Protein AF-0000000071358718 (afdb_homodimer)

Nearest PDB structures (foldseek):
  5v26-assembly1_A  TM=9.409E-01  e=5.806E-20  Cupriavidus metallidurans CH34
  6bvr-assembly1_A  TM=9.252E-01  e=2.971E-19  Cupriavidus metallidurans
  6bvp-assembly1_A  TM=9.322E-01  e=3.693E-19  Cupriavidus metallidurans
  5tkq-assembly1_A  TM=9.301E-01  e=2.438E-17  Homo sapiens
  3fe5-assembly1_A  TM=8.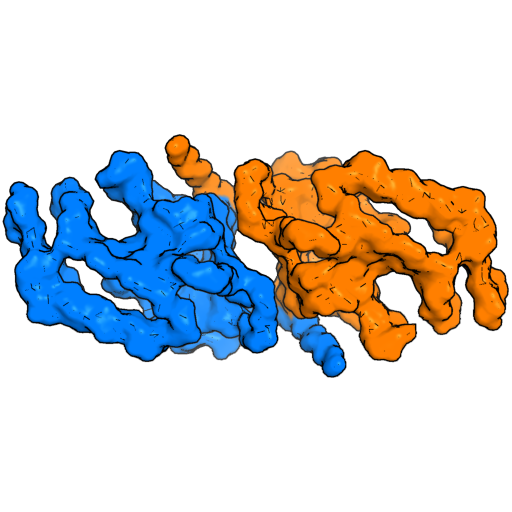595E-01  e=8.522E-17  Bos taurus

pLDDT: mean 95.65, std 4.72, range [61.06, 98.88]

Secondary structure (DSSP, 8-state):
-PPPPPEEHHHHHHHTGGGSSTTT-EEESS-S-SSEEEEEEES-----PEEE-SS-EEEEEEES-EEEEEEETTEEEEEEE-TTEEEEEPTT--EEEE--TT-EEEEEEEPPPTT--EEEEEE-TTT--EEEEEEE--S-HHHHHHHHHHHHHT-HHHHB-TTT-PBPP-/-PPPPPEEHHHHHHHTGGGSSTTT-EEESS-S-SSEEEEEEES-----PEEE-SS-EEEEEEES-EEEEEEETTEEEEEEE-TTEEEEEPTT--EEEE--TT-EEEEEEEPPPTT--EEEEEE-TTT--EEEEEEE--S-HHHHHHHHHHHHHH-HHHHB-TTT-PBPP-

Solvent-accessible surface area (backbone atoms only — not comparable to full-atom values): 18594 Å² total; per-residue (Å²): 129,84,77,83,76,54,42,52,43,67,59,51,48,62,75,43,47,83,49,18,25,72,89,73,15,43,45,70,74,64,77,93,64,82,52,56,43,42,28,40,38,26,16,40,62,81,77,75,47,23,42,26,39,74,55,40,39,38,40,37,24,68,33,44,57,35,36,38,33,30,47,57,93,81,33,77,41,80,42,67,39,44,53,47,17,34,38,75,44,64,50,61,44,36,30,30,74,43,30,46,69,74,19,34,28,41,38,39,33,60,61,82,56,92,88,51,48,37,32,44,32,35,52,35,90,83,81,49,50,76,41,44,72,49,73,43,72,75,90,49,58,84,72,53,44,56,59,56,52,44,59,42,74,73,31,65,77,39,35,38,28,88,88,80,62,55,62,69,76,134,129,85,79,82,75,53,43,51,43,67,58,51,48,61,77,43,46,84,51,19,26,72,91,75,14,43,46,69,74,62,78,92,64,83,53,56,42,40,29,40,36,26,16,41,62,83,78,75,50,22,43,26,37,73,53,40,39,37,40,38,25,68,32,45,56,34,35,38,33,31,49,57,96,81,34,77,42,79,41,68,39,43,52,47,16,34,38,76,44,64,52,61,46,35,32,30,74,44,30,48,68,74,20,34,28,42,38,40,33,58,60,82,56,92,87,51,48,37,31,45,32,34,53,35,92,82,81,46,48,77,42,42,73,50,73,44,72,75,88,48,58,84,72,54,44,58,60,56,53,45,59,43,75,73,31,65,78,39,34,37,27,88,86,79,61,55,64,69,75,135

Radius of gyration: 22.96 Å; Cα contacts (8 Å, |Δi|>4): 753; chains: 2; bounding box: 40×72×45 Å

Organism: NCBI:txid346377

InterPro domains:
  IPR010329 3-hydroxyanthranilic acid dioxygenase [MF_00825] (3-170)
  IPR010329 3-hydroxyanthranilic acid dioxygenase [PF06052] (4-152)
  IPR010329 3-hydroxyanthranilic acid dioxygenase [PTHR15497] (3-169)
  IPR010329 3-hydroxyanthranilic acid dioxygenase [TIGR03037] (7-166)
  IPR010329 3-hydroxyanthranilic acid dioxygenase [cd06123] (11-164)
  IPR011051 RmlC-like cupin domain superfamily [SSF51182] (1-168)
  IPR014710 RmlC-like jelly roll fold [G3DSA:2.60.120.10] (4-170)

Structure (mmCIF, N/CA/C/O backbone):
data_AF-0000000071358718-model_v1
#
loop_
_entity.id
_entity.type
_entity.pdbx_description
1 polymer '3-hydroxyanthranilate 3,4-dioxygenase'
#
loop_
_atom_site.group_PDB
_atom_site.id
_atom_site.type_symbol
_atom_site.label_atom_id
_atom_site.label_alt_id
_atom_site.label_comp_id
_atom_site.label_asym_id
_atom_site.label_entity_id
_atom_site.label_seq_id
_atom_site.pdbx_PDB_ins_code
_atom_site.Cartn_x
_atom_site.Cartn_y
_atom_site.Cartn_z
_atom_site.occupancy
_atom_site.B_iso_or_equiv
_atom_site.auth_seq_id
_atom_site.auth_comp_id
_atom_site.auth_asym_id
_atom_site.auth_atom_id
_atom_site.pdbx_PDB_model_num
ATOM 1 N N . MET A 1 1 ? -19.688 11.062 5.562 1 61.06 1 MET A N 1
ATOM 2 C CA . MET A 1 1 ? -19.781 9.844 6.355 1 61.06 1 MET A CA 1
ATOM 3 C C . MET A 1 1 ? -18.625 9.75 7.344 1 61.06 1 MET A C 1
ATOM 5 O O . MET A 1 1 ? -17.531 10.258 7.082 1 61.06 1 MET A O 1
ATOM 9 N N . ALA A 1 2 ? -18.938 9.117 8.445 1 73.81 2 ALA A N 1
ATOM 10 C CA . ALA A 1 2 ? -17.938 9.07 9.508 1 73.81 2 ALA A CA 1
ATOM 11 C C . ALA A 1 2 ? -16.734 8.219 9.094 1 73.81 2 ALA A C 1
ATOM 13 O O . ALA A 1 2 ? -16.891 7.168 8.469 1 73.81 2 ALA A O 1
ATOM 14 N N . LEU A 1 3 ? -15.594 8.703 9.406 1 87.75 3 LEU A N 1
ATOM 15 C CA . LEU A 1 3 ? -14.359 7.988 9.109 1 87.75 3 LEU A CA 1
ATOM 16 C C . LEU A 1 3 ? -14.234 6.73 9.961 1 87.75 3 LEU A C 1
ATOM 18 O O . LEU A 1 3 ? -14.664 6.719 11.117 1 87.75 3 LEU A O 1
ATOM 22 N N . SER A 1 4 ? -13.758 5.648 9.352 1 89.44 4 SER A N 1
ATOM 23 C CA . SER A 1 4 ? -13.469 4.441 10.117 1 89.44 4 SER A CA 1
ATOM 24 C C . SER A 1 4 ? -12.383 4.699 11.164 1 89.44 4 SER A C 1
ATOM 26 O O . SER A 1 4 ? -11.727 5.738 11.141 1 89.44 4 SER A O 1
ATOM 28 N N . SER A 1 5 ? -12.242 3.777 12.117 1 95.38 5 SER A N 1
ATOM 29 C CA . SER A 1 5 ? -11.211 3.891 13.141 1 95.38 5 SER A CA 1
ATOM 30 C C . SER A 1 5 ? -10.031 2.971 12.844 1 95.38 5 SER A C 1
ATOM 32 O O . SER A 1 5 ? -10.211 1.884 12.289 1 95.38 5 SER A O 1
ATOM 34 N N . PRO A 1 6 ? -8.836 3.463 13.219 1 98.25 6 PRO A N 1
ATOM 35 C CA . PRO A 1 6 ? -7.711 2.523 13.164 1 98.25 6 PRO A CA 1
ATOM 36 C C . PRO A 1 6 ? -7.938 1.285 14.031 1 98.25 6 PRO A C 1
ATOM 38 O O . PRO A 1 6 ? -8.734 1.322 14.977 1 98.25 6 PRO A O 1
ATOM 41 N N . PHE A 1 7 ? -7.301 0.234 13.688 1 98.5 7 PHE A N 1
ATOM 42 C CA . PHE A 1 7 ? -7.422 -0.974 14.5 1 98.5 7 PHE A CA 1
ATOM 43 C C . PHE A 1 7 ? -6.125 -1.776 14.461 1 98.5 7 PHE A C 1
ATOM 45 O O . PHE A 1 7 ? -5.293 -1.584 13.578 1 98.5 7 PHE A O 1
ATOM 52 N N . ASN A 1 8 ? -5.965 -2.623 15.445 1 98.75 8 ASN A N 1
ATOM 53 C CA . ASN A 1 8 ? -4.762 -3.434 15.602 1 98.75 8 ASN A CA 1
ATOM 54 C C . ASN A 1 8 ? -4.633 -4.469 14.492 1 98.75 8 ASN A C 1
ATOM 56 O O . ASN A 1 8 ? -5.492 -5.34 14.344 1 98.75 8 ASN A O 1
ATOM 60 N N . PHE A 1 9 ? -3.539 -4.41 13.781 1 98.56 9 PHE A N 1
ATOM 61 C CA . PHE A 1 9 ? -3.379 -5.234 12.594 1 98.56 9 PHE A CA 1
ATOM 62 C C . PHE A 1 9 ? -3.188 -6.699 12.969 1 98.56 9 PHE A C 1
ATOM 64 O O . PHE A 1 9 ? -3.801 -7.586 12.367 1 98.56 9 PHE A O 1
ATOM 71 N N . ARG A 1 10 ? -2.381 -6.957 13.945 1 97.75 10 ARG A N 1
ATOM 72 C CA . ARG A 1 10 ? -2.135 -8.328 14.383 1 97.75 10 ARG A CA 1
ATOM 73 C C . ARG A 1 10 ? -3.416 -8.984 14.891 1 97.75 10 ARG A C 1
ATOM 75 O O . ARG A 1 10 ? -3.686 -10.148 14.594 1 97.75 10 ARG A O 1
ATOM 82 N N . GLN A 1 11 ? -4.156 -8.234 15.648 1 98.25 11 GLN A N 1
ATOM 83 C CA . GLN A 1 11 ? -5.422 -8.766 16.141 1 98.25 11 GLN A CA 1
ATOM 84 C C . GLN A 1 11 ? -6.391 -9.039 15 1 98.25 11 GLN A C 1
ATOM 86 O O . GLN A 1 11 ? -7.117 -10.039 15.016 1 98.25 11 GLN A O 1
ATOM 91 N N . TRP A 1 12 ? -6.434 -8.094 14.07 1 98.5 12 TRP A N 1
ATOM 92 C CA . TRP A 1 12 ? -7.273 -8.305 12.898 1 98.5 12 TRP A CA 1
ATOM 93 C C . TRP A 1 12 ? -6.902 -9.609 12.188 1 98.5 12 TRP A C 1
ATOM 95 O O . TRP A 1 12 ? -7.781 -10.375 11.789 1 98.5 12 TRP A O 1
ATOM 105 N N . ILE A 1 13 ? -5.578 -9.875 12.039 1 98.25 13 ILE A N 1
ATOM 106 C CA . ILE A 1 13 ? -5.098 -11.086 11.398 1 98.25 13 ILE A CA 1
ATOM 107 C C . ILE A 1 13 ? -5.551 -12.312 12.195 1 98.25 13 ILE A C 1
ATOM 109 O O . ILE A 1 13 ? -6.059 -13.281 11.617 1 98.25 13 ILE A O 1
ATOM 113 N N . GLU A 1 14 ? -5.398 -12.242 13.492 1 97.81 14 GLU A N 1
ATOM 114 C CA . GLU A 1 14 ? -5.809 -13.359 14.336 1 97.81 14 GLU A CA 1
ATOM 115 C C . GLU A 1 14 ? -7.305 -13.625 14.211 1 97.81 14 GLU A C 1
ATOM 117 O O . GLU A 1 14 ? -7.727 -14.781 14.078 1 97.81 14 GLU A O 1
ATOM 122 N N . ASP A 1 15 ? -8.078 -12.578 14.172 1 98 15 ASP A N 1
ATOM 123 C CA . ASP A 1 15 ? -9.531 -12.695 14.102 1 98 15 ASP A CA 1
ATOM 124 C C . ASP A 1 15 ? -9.969 -13.266 12.75 1 98 15 ASP A C 1
ATOM 126 O O . ASP A 1 15 ? -11.047 -13.852 12.641 1 98 15 ASP A O 1
ATOM 130 N N . ASN A 1 16 ? -9.156 -13.133 11.766 1 97.38 16 ASN A N 1
ATOM 131 C CA . ASN A 1 16 ? -9.523 -13.547 10.422 1 97.38 16 ASN A CA 1
ATOM 132 C C . ASN A 1 16 ? -8.672 -14.719 9.945 1 97.38 16 ASN A C 1
ATOM 134 O O . ASN A 1 16 ? -8.711 -15.078 8.766 1 97.38 16 ASN A O 1
ATOM 138 N N . ARG A 1 17 ? -7.91 -15.328 10.812 1 96 17 ARG A N 1
ATOM 139 C CA . ARG A 1 17 ? -6.949 -16.359 10.461 1 96 17 ARG A CA 1
ATOM 140 C C . ARG A 1 17 ? -7.629 -17.531 9.758 1 96 17 ARG A C 1
ATOM 142 O O . ARG A 1 17 ? -7.051 -18.156 8.867 1 96 17 ARG A O 1
ATOM 149 N N . HIS A 1 18 ? -8.836 -17.812 10.133 1 94.31 18 HIS A N 1
ATOM 150 C CA . HIS A 1 18 ? -9.578 -18.953 9.586 1 94.31 18 HIS A CA 1
ATOM 151 C C . HIS A 1 18 ? -9.914 -18.719 8.109 1 94.31 18 HIS A C 1
ATOM 153 O O . HIS A 1 18 ? -10.219 -19.672 7.387 1 94.31 18 HIS A O 1
ATOM 159 N N . LEU A 1 19 ? -9.891 -17.453 7.645 1 94.12 19 LEU A N 1
ATOM 160 C CA . LEU A 1 19 ? -10.211 -17.109 6.262 1 94.12 19 LEU A CA 1
ATOM 161 C C . LEU A 1 19 ? -8.953 -17.109 5.398 1 94.12 19 LEU A C 1
ATOM 163 O O . LEU A 1 19 ? -9.031 -16.922 4.18 1 94.12 19 LEU A O 1
ATOM 167 N N . LEU A 1 20 ? -7.762 -17.234 5.992 1 94.94 20 LEU A N 1
ATOM 168 C CA . LEU A 1 20 ? -6.488 -17.094 5.297 1 94.94 20 LEU A CA 1
ATOM 169 C C . LEU A 1 20 ? -5.941 -18.469 4.895 1 94.94 20 LEU A C 1
ATOM 171 O O . LEU A 1 20 ? -4.73 -18.609 4.699 1 94.94 20 LEU A O 1
ATOM 175 N N . LYS A 1 21 ? -6.758 -19.453 4.824 1 90.31 21 LYS A N 1
ATOM 176 C CA . LYS A 1 21 ? -6.457 -20.797 4.363 1 90.31 21 LYS A CA 1
ATOM 177 C C . LYS A 1 21 ? -7.387 -21.219 3.227 1 90.31 21 LYS A C 1
ATOM 179 O O . LYS A 1 21 ? -8.43 -20.594 3.01 1 90.31 21 LYS A O 1
ATOM 184 N N . PRO A 1 22 ? -6.918 -22.266 2.492 1 87.19 22 PRO A N 1
ATOM 185 C CA . PRO A 1 22 ? -7.848 -22.719 1.452 1 87.19 22 PRO A CA 1
ATOM 186 C C . PRO A 1 22 ? -9.281 -22.859 1.962 1 87.19 22 PRO A C 1
ATOM 188 O O . PRO A 1 22 ? -9.492 -23.156 3.139 1 87.19 22 PRO A O 1
ATOM 191 N N . PRO A 1 23 ? -10.273 -22.406 1.049 1 81.06 23 PRO A N 1
ATOM 192 C CA . PRO A 1 23 ? -10.188 -22.266 -0.406 1 81.06 23 PRO A CA 1
ATOM 193 C C . PRO A 1 23 ? -9.867 -20.844 -0.838 1 81.06 23 PRO A C 1
ATOM 195 O O . PRO A 1 23 ? -9.453 -20.609 -1.979 1 81.06 23 PRO A O 1
ATOM 198 N N . VAL A 1 24 ? -10.078 -19.828 -0.113 1 78.19 24 VAL A N 1
ATOM 199 C CA . VAL A 1 24 ? -9.914 -18.438 -0.556 1 78.19 24 VAL A CA 1
ATOM 200 C C . VAL A 1 24 ? -8.484 -17.984 -0.291 1 78.19 24 VAL A C 1
ATOM 202 O O . VAL A 1 24 ? -7.793 -17.531 -1.204 1 78.19 24 VAL A O 1
ATOM 205 N N . GLY A 1 25 ? -7.941 -18.156 0.996 1 91.94 25 GLY A N 1
ATOM 206 C CA . GLY A 1 25 ? -6.551 -17.938 1.363 1 91.94 25 GLY A CA 1
ATOM 207 C C . GLY A 1 25 ? -6.172 -16.484 1.463 1 91.94 25 GLY A C 1
ATOM 208 O O . GLY A 1 25 ? -5.004 -16.141 1.676 1 91.94 25 GLY A O 1
ATOM 209 N N . ASN A 1 26 ? -7.094 -15.594 1.117 1 94.56 26 ASN A N 1
ATOM 210 C CA . ASN A 1 26 ? -6.82 -14.172 1.244 1 94.56 26 ASN A CA 1
ATOM 211 C C . ASN A 1 26 ? -8.062 -13.398 1.673 1 94.56 26 ASN A C 1
ATOM 213 O O . ASN A 1 26 ? -9.188 -13.891 1.533 1 94.56 26 ASN A O 1
ATOM 217 N N . LYS A 1 27 ? -7.938 -12.32 2.307 1 96.31 27 LYS A N 1
ATOM 218 C CA . LYS A 1 27 ? -9.023 -11.438 2.73 1 96.31 27 LYS A CA 1
ATOM 219 C C . LYS A 1 27 ? -8.633 -9.977 2.566 1 96.31 27 LYS A C 1
ATOM 221 O O . LYS A 1 27 ? -7.582 -9.547 3.049 1 96.31 27 LYS A O 1
ATOM 226 N N . GLN A 1 28 ? -9.461 -9.258 1.836 1 96.31 28 GLN A N 1
ATOM 227 C CA . GLN A 1 28 ? -9.273 -7.816 1.74 1 96.31 28 GLN A CA 1
ATOM 228 C C . GLN A 1 28 ? -9.609 -7.129 3.062 1 96.31 28 GLN A C 1
ATOM 230 O O . GLN A 1 28 ? -10.625 -7.438 3.688 1 96.31 28 GLN A O 1
ATOM 235 N N . VAL A 1 29 ? -8.805 -6.207 3.508 1 97.56 29 VAL A N 1
ATOM 236 C CA . VAL A 1 29 ? -8.953 -5.559 4.805 1 97.56 29 VAL A CA 1
ATOM 237 C C . VAL A 1 29 ? -9.992 -4.441 4.711 1 97.56 29 VAL A C 1
ATOM 239 O O . VAL A 1 29 ? -10.828 -4.285 5.605 1 97.56 29 VAL A O 1
ATOM 242 N N . TYR A 1 30 ? -9.906 -3.594 3.73 1 96.56 30 TYR A N 1
ATOM 243 C CA . TYR A 1 30 ? -10.828 -2.49 3.488 1 96.56 30 TYR A CA 1
ATOM 244 C C . TYR A 1 30 ? -11.656 -2.736 2.23 1 96.56 30 TYR A C 1
ATOM 246 O O . TYR A 1 30 ? -11.117 -3.096 1.184 1 96.56 30 TYR A O 1
ATOM 254 N N . LEU A 1 31 ? -12.922 -2.553 2.336 1 93.44 31 LEU A N 1
ATOM 255 C CA . LEU A 1 31 ? -13.836 -2.785 1.222 1 93.44 31 LEU A CA 1
ATOM 256 C C . LEU A 1 31 ? -14.508 -1.484 0.787 1 93.44 31 LEU A C 1
ATOM 258 O O . LEU A 1 31 ? -14.703 -0.581 1.602 1 93.44 31 LEU A O 1
ATOM 262 N N . GLY A 1 32 ? -14.844 -1.421 -0.434 1 91.31 32 GLY A N 1
ATOM 263 C CA . GLY A 1 32 ? -15.625 -0.299 -0.928 1 91.31 32 GLY A CA 1
ATOM 264 C C . GLY A 1 32 ? -14.805 0.962 -1.123 1 91.31 32 GLY A C 1
ATOM 265 O O . GLY A 1 32 ? -15.359 2.045 -1.319 1 91.31 32 GLY A O 1
ATOM 266 N N . ASN A 1 33 ? -13.477 0.821 -0.928 1 94.31 33 ASN A N 1
ATOM 267 C CA . ASN A 1 33 ? -12.602 1.965 -1.16 1 94.31 33 ASN A CA 1
ATOM 268 C C . ASN A 1 33 ? -12.141 2.037 -2.615 1 94.31 33 ASN A C 1
ATOM 270 O O . ASN A 1 33 ? -12.523 1.192 -3.43 1 94.31 33 ASN A O 1
ATOM 274 N N . ASP A 1 34 ? -11.281 3.061 -2.939 1 92.94 34 ASP A N 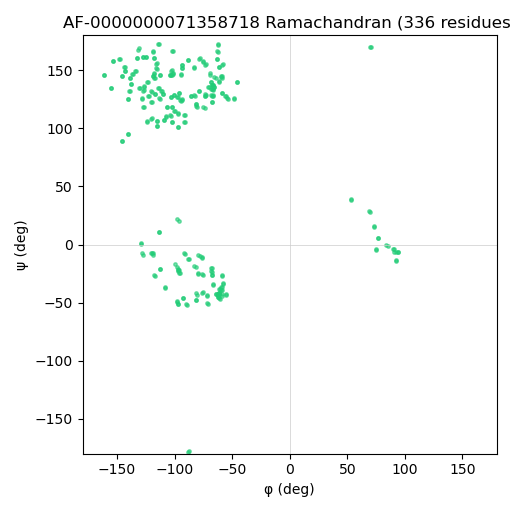1
ATOM 275 C CA . ASP A 1 34 ? -11.219 3.398 -4.359 1 92.94 34 ASP A CA 1
ATOM 276 C C . ASP A 1 34 ? -9.828 3.145 -4.922 1 92.94 34 ASP A C 1
ATOM 278 O O . ASP A 1 34 ? -9.664 2.939 -6.129 1 92.94 34 ASP A O 1
ATOM 282 N N . ASP A 1 35 ? -8.82 3.213 -4.102 1 95.88 35 ASP A N 1
ATOM 283 C CA . ASP A 1 35 ? -7.492 3.293 -4.703 1 95.88 35 ASP A CA 1
ATOM 284 C C . ASP A 1 35 ? -6.723 1.988 -4.512 1 95.88 35 ASP A C 1
ATOM 286 O O . ASP A 1 35 ? -6.027 1.532 -5.422 1 95.88 35 ASP A O 1
ATOM 290 N N . PHE A 1 36 ? -6.941 1.416 -3.357 1 96.06 36 PHE A N 1
ATOM 291 C CA . PHE A 1 36 ? -6.043 0.329 -2.982 1 96.06 36 PHE A CA 1
ATOM 292 C C . PHE A 1 36 ? -6.832 -0.942 -2.686 1 96.06 36 PHE A C 1
ATOM 294 O O . PHE A 1 36 ? -7.926 -0.883 -2.123 1 96.06 36 PHE A O 1
ATOM 301 N N . ILE A 1 37 ? -6.273 -1.993 -3.123 1 96.19 37 ILE A N 1
ATOM 30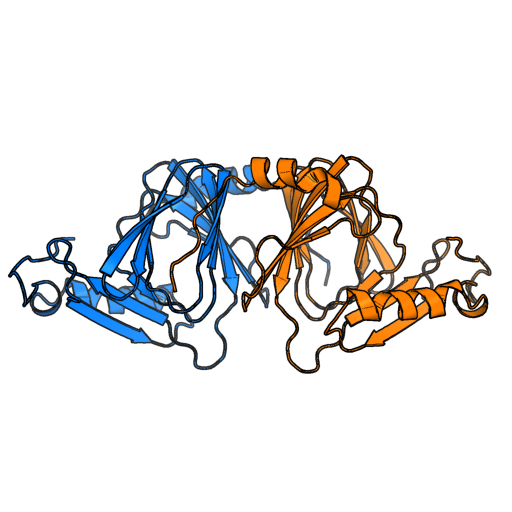2 C CA . ILE A 1 37 ? -6.633 -3.305 -2.594 1 96.19 37 ILE A CA 1
ATOM 303 C C . ILE A 1 37 ? -5.625 -3.723 -1.525 1 96.19 37 ILE A C 1
ATOM 305 O O . ILE A 1 37 ? -4.484 -4.074 -1.843 1 96.19 37 ILE A O 1
ATOM 309 N N . ILE A 1 38 ? -5.98 -3.59 -0.3 1 97.75 38 ILE A N 1
ATOM 310 C CA . ILE A 1 38 ? -5.176 -4.031 0.834 1 97.75 38 ILE A CA 1
ATOM 311 C C . ILE A 1 38 ? -5.652 -5.402 1.302 1 97.75 38 ILE A C 1
ATOM 313 O O . ILE A 1 38 ? -6.77 -5.543 1.808 1 97.75 38 ILE A O 1
ATOM 317 N N . MET A 1 39 ? -4.852 -6.379 1.14 1 97.81 39 MET A N 1
ATOM 318 C CA . MET A 1 39 ? -5.32 -7.723 1.477 1 97.81 39 MET A CA 1
ATOM 319 C C . MET A 1 39 ? -4.27 -8.477 2.287 1 97.81 39 MET A C 1
ATOM 321 O O . MET A 1 39 ? -3.076 -8.18 2.193 1 97.81 39 MET A O 1
ATOM 325 N N . VAL A 1 40 ? -4.711 -9.328 3.113 1 98.5 40 VAL A N 1
ATOM 326 C CA . VAL A 1 40 ? -3.877 -10.281 3.83 1 98.5 40 VAL A CA 1
ATOM 327 C C . VAL A 1 40 ? -4.016 -11.664 3.197 1 98.5 40 VAL A C 1
ATOM 329 O O . VAL A 1 40 ? -5.133 -12.133 2.949 1 98.5 40 VAL A O 1
ATOM 332 N N . VAL A 1 41 ? -2.877 -12.25 2.854 1 97.88 41 VAL A N 1
ATOM 333 C CA . VAL A 1 41 ? -2.85 -13.539 2.168 1 97.88 41 VAL A CA 1
ATOM 334 C C . VAL A 1 41 ? -2.15 -14.578 3.043 1 97.88 41 VAL A C 1
ATOM 336 O O . VAL A 1 41 ? -1.086 -14.312 3.605 1 97.88 41 VAL A O 1
ATOM 339 N N . GLY A 1 42 ? -2.748 -15.672 3.236 1 97.94 42 GLY A N 1
ATOM 340 C CA . GLY A 1 42 ? -2.172 -16.734 4.047 1 97.94 42 GLY A CA 1
ATOM 341 C C . GLY A 1 42 ? -1.848 -17.984 3.254 1 97.94 42 GLY A C 1
ATOM 342 O O . GLY A 1 42 ? -2.08 -18.031 2.045 1 97.94 42 GLY A O 1
ATOM 343 N N . GLY A 1 43 ? -1.171 -18.922 3.939 1 96.5 43 GLY A N 1
ATOM 344 C CA . GLY A 1 43 ? -0.908 -20.234 3.396 1 96.5 43 GLY A CA 1
ATOM 345 C C . GLY A 1 43 ? -1.535 -21.359 4.211 1 96.5 43 GLY A C 1
ATOM 346 O O . GLY A 1 43 ? -1.962 -21.141 5.348 1 96.5 43 GLY A O 1
ATOM 347 N N . PRO A 1 44 ? -1.618 -22.594 3.711 1 96.38 44 PRO A N 1
ATOM 348 C CA . PRO A 1 44 ? -0.961 -22.969 2.459 1 96.38 44 PRO A CA 1
ATOM 349 C C . PRO A 1 44 ? -1.785 -22.609 1.226 1 96.38 44 PRO A C 1
ATOM 351 O O . PRO A 1 44 ? -2.994 -22.391 1.329 1 96.38 44 PRO A O 1
ATOM 354 N N . ASN A 1 45 ? -1.121 -22.375 0.103 1 92.38 45 ASN A N 1
ATOM 355 C CA . ASN A 1 45 ? -1.804 -22.281 -1.183 1 92.38 45 ASN A CA 1
ATOM 356 C C . ASN A 1 45 ? -1.351 -23.359 -2.146 1 92.38 45 ASN A C 1
ATOM 358 O O . ASN A 1 45 ? -0.322 -24.016 -1.924 1 92.38 45 ASN A O 1
ATOM 362 N N . SER A 1 46 ? -2.141 -23.688 -3.223 1 86.88 46 SER A N 1
ATOM 363 C CA . SER A 1 46 ? -1.842 -24.812 -4.102 1 86.88 46 SER A CA 1
ATOM 364 C C . SER A 1 46 ? -1.852 -24.391 -5.566 1 86.88 46 SER A C 1
ATOM 366 O O . SER A 1 46 ? -1.629 -25.219 -6.457 1 86.88 46 SER A O 1
ATOM 368 N N . ARG A 1 47 ? -2.096 -23.156 -5.809 1 89.38 47 ARG A N 1
ATOM 369 C CA . ARG A 1 47 ? -2.172 -22.719 -7.195 1 89.38 47 ARG A CA 1
ATOM 370 C C . ARG A 1 47 ? -0.804 -22.766 -7.867 1 89.38 47 ARG A C 1
ATOM 372 O O . ARG A 1 47 ? 0.218 -22.516 -7.227 1 89.38 47 ARG A O 1
ATOM 379 N N . LYS A 1 48 ? -0.848 -23.062 -9.18 1 94.69 48 LYS A N 1
ATOM 380 C CA . LYS A 1 48 ? 0.412 -23.25 -9.898 1 94.69 48 LYS A CA 1
ATOM 381 C C . LYS A 1 48 ? 0.54 -22.25 -11.047 1 94.69 48 LYS A C 1
ATOM 383 O O . LYS A 1 48 ? 1.571 -22.203 -11.719 1 94.69 48 LYS A O 1
ATOM 388 N N . ASP A 1 49 ? -0.541 -21.5 -11.305 1 96.75 49 ASP A N 1
ATOM 389 C CA . ASP A 1 49 ? -0.484 -20.5 -12.352 1 96.75 49 ASP A CA 1
ATOM 390 C C . ASP A 1 49 ? 0.365 -19.297 -11.93 1 96.75 49 ASP A C 1
ATOM 392 O O . ASP A 1 49 ? 0.581 -19.078 -10.734 1 96.75 49 ASP A O 1
ATOM 396 N N . TYR A 1 50 ? 0.897 -18.609 -12.891 1 98 50 TYR A N 1
ATOM 397 C CA . TYR A 1 50 ? 1.495 -17.297 -12.734 1 98 50 TYR A CA 1
ATOM 398 C C . TYR A 1 50 ? 0.49 -16.188 -13.062 1 98 50 TYR A C 1
ATOM 400 O O . TYR A 1 50 ? -0.101 -16.188 -14.148 1 98 50 TYR A O 1
ATOM 408 N N . HIS A 1 51 ? 0.325 -15.336 -12.102 1 98 51 HIS A N 1
ATOM 409 C CA . HIS A 1 51 ? -0.555 -14.188 -12.297 1 98 51 HIS A CA 1
ATOM 410 C C . HIS A 1 51 ? 0.171 -13.055 -13.016 1 98 51 HIS A C 1
ATOM 412 O O . HIS A 1 51 ? 1.324 -12.75 -12.695 1 98 51 HIS A O 1
ATOM 418 N N . TYR A 1 52 ? -0.403 -12.562 -14.055 1 98 52 TYR A N 1
ATOM 419 C CA . TYR A 1 52 ? 0.025 -11.336 -14.719 1 98 52 TYR A CA 1
ATOM 420 C C . TYR A 1 52 ? -0.895 -10.172 -14.352 1 98 52 TYR A C 1
ATOM 422 O O . TYR A 1 52 ? -2.109 -10.25 -14.562 1 98 52 TYR A O 1
ATOM 430 N N . ASN A 1 53 ? -0.406 -9.211 -13.758 1 97.12 53 ASN A N 1
ATOM 431 C CA . ASN A 1 53 ? -1.088 -7.992 -13.336 1 97.12 53 ASN A CA 1
ATOM 432 C C . ASN A 1 53 ? -0.456 -6.75 -13.961 1 97.12 53 ASN A C 1
ATOM 434 O O . ASN A 1 53 ? 0.766 -6.594 -13.938 1 97.12 53 ASN A O 1
ATOM 438 N N . GLU A 1 54 ? -1.242 -5.848 -14.531 1 97.94 54 GLU A N 1
ATOM 439 C CA . GLU A 1 54 ? -0.686 -4.668 -15.188 1 97.94 54 GLU A CA 1
ATOM 440 C C . GLU A 1 54 ? -0.3 -3.598 -14.172 1 97.94 54 GLU A C 1
ATOM 442 O O . GLU A 1 54 ? 0.318 -2.592 -14.531 1 97.94 54 GLU A O 1
ATOM 447 N N . GLY A 1 55 ? -0.644 -3.732 -12.945 1 97.5 55 GLY A N 1
ATOM 448 C CA . GLY A 1 55 ? -0.186 -2.893 -11.852 1 97.5 55 GLY A CA 1
ATOM 449 C C . GLY A 1 55 ? 0.897 -3.545 -11.008 1 97.5 55 GLY A C 1
ATOM 450 O O . GLY A 1 55 ? 1.119 -4.754 -11.102 1 97.5 55 GLY A O 1
ATOM 451 N N . GLU A 1 56 ? 1.545 -2.727 -10.172 1 98.12 56 GLU A N 1
ATOM 452 C CA . GLU A 1 56 ? 2.557 -3.207 -9.234 1 98.12 56 GLU A CA 1
ATOM 453 C C . GLU A 1 56 ? 1.916 -3.918 -8.047 1 98.12 56 GLU A C 1
ATOM 455 O O . GLU A 1 56 ? 0.725 -3.742 -7.781 1 98.12 56 GLU A O 1
ATOM 460 N N . GLU A 1 57 ? 2.625 -4.746 -7.398 1 98.44 57 GLU A N 1
ATOM 461 C CA . GLU A 1 57 ? 2.201 -5.379 -6.152 1 98.44 57 GLU A CA 1
ATOM 462 C C . GLU A 1 57 ? 3.252 -5.207 -5.062 1 98.44 57 GLU A C 1
ATOM 464 O O . GLU A 1 57 ? 4.43 -5.5 -5.277 1 98.44 57 GLU A O 1
ATOM 469 N N . PHE A 1 58 ? 2.84 -4.684 -3.949 1 98.69 58 PHE A N 1
ATOM 470 C CA . PHE A 1 58 ? 3.717 -4.539 -2.791 1 98.69 58 PHE A CA 1
ATOM 471 C C . PHE A 1 58 ? 3.506 -5.684 -1.808 1 98.69 58 PHE A C 1
ATOM 473 O O . PHE A 1 58 ? 2.373 -5.969 -1.413 1 98.69 58 PHE A O 1
ATOM 480 N N . PHE A 1 59 ? 4.633 -6.383 -1.428 1 98.88 59 PHE A N 1
ATOM 481 C CA . PHE A 1 59 ? 4.605 -7.488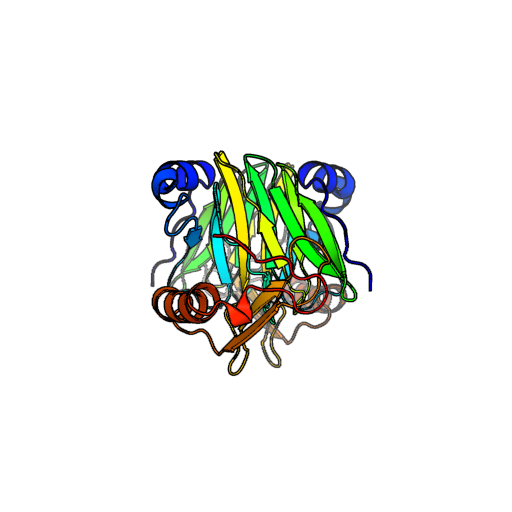 -0.477 1 98.88 59 PHE A CA 1
ATOM 482 C C . PHE A 1 59 ? 5.266 -7.09 0.837 1 98.88 59 PHE A C 1
ATOM 484 O O . PHE A 1 59 ? 6.363 -6.523 0.84 1 98.88 59 PHE A O 1
ATOM 491 N N . TYR A 1 60 ? 4.664 -7.285 1.922 1 98.88 60 TYR A N 1
ATOM 492 C CA . TYR A 1 60 ? 5.234 -7.289 3.264 1 98.88 60 TYR A CA 1
ATOM 493 C C . TYR A 1 60 ? 4.945 -8.602 3.979 1 98.88 60 TYR A C 1
ATOM 495 O O . TYR A 1 60 ? 3.803 -8.867 4.363 1 98.88 60 TYR A O 1
ATOM 503 N N . GLN A 1 61 ? 5.957 -9.438 4.102 1 98.88 61 GLN A N 1
ATOM 504 C CA . GLN A 1 61 ? 5.781 -10.758 4.695 1 98.88 61 GLN A CA 1
ATOM 505 C C . GLN A 1 61 ? 5.77 -10.68 6.219 1 98.88 61 GLN A C 1
ATOM 507 O O . GLN A 1 61 ? 6.773 -10.312 6.832 1 98.88 61 GLN A O 1
ATOM 512 N N . ILE A 1 62 ? 4.672 -11.078 6.82 1 98.56 62 ILE A N 1
ATOM 513 C CA . ILE A 1 62 ? 4.418 -10.836 8.234 1 98.56 62 ILE A CA 1
ATOM 514 C C . ILE A 1 62 ? 4.777 -12.086 9.039 1 98.56 62 ILE A C 1
ATOM 516 O O . ILE A 1 62 ? 5.457 -12 10.07 1 98.56 62 ILE A O 1
ATOM 520 N N . GLU A 1 63 ? 4.293 -13.242 8.594 1 98.56 63 GLU A N 1
ATOM 521 C CA . GLU A 1 63 ? 4.59 -14.516 9.25 1 98.56 63 GLU A CA 1
ATOM 522 C C . GLU A 1 63 ? 5.129 -15.531 8.25 1 98.56 63 GLU A C 1
ATOM 524 O O . GLU A 1 63 ? 4.547 -15.734 7.18 1 98.56 63 GLU A O 1
ATOM 529 N N . GLY A 1 64 ? 6.195 -16.156 8.633 1 98.56 64 GLY A N 1
ATOM 530 C CA . GLY A 1 64 ? 6.746 -17.234 7.816 1 98.56 64 GLY A CA 1
ATOM 531 C C . GLY A 1 64 ? 7.367 -16.734 6.523 1 98.56 64 GLY A C 1
ATOM 532 O O . GLY A 1 64 ? 7.285 -15.555 6.203 1 98.56 64 GLY A O 1
ATOM 533 N N . ASP A 1 65 ? 8.047 -17.641 5.871 1 98.75 65 ASP A N 1
ATOM 534 C CA . ASP A 1 65 ? 8.734 -17.344 4.613 1 98.75 65 ASP A CA 1
ATOM 535 C C . ASP A 1 65 ? 7.938 -17.859 3.42 1 98.75 65 ASP A C 1
ATOM 537 O O . ASP A 1 65 ? 7.281 -18.906 3.506 1 98.75 65 ASP A O 1
ATOM 541 N N . ILE A 1 66 ? 8.039 -17.141 2.322 1 98.75 66 ILE A N 1
ATOM 542 C CA . ILE A 1 66 ? 7.41 -17.609 1.095 1 98.75 66 ILE A CA 1
ATOM 543 C C . ILE A 1 66 ? 8.406 -17.531 -0.059 1 98.75 66 ILE A C 1
ATOM 545 O O . ILE A 1 66 ? 9.516 -17 0.1 1 98.75 66 ILE A O 1
ATOM 549 N N . VAL A 1 67 ? 8.047 -18.141 -1.126 1 98.44 67 VAL A N 1
ATOM 550 C CA . VAL A 1 67 ? 8.789 -17.984 -2.371 1 98.44 67 VAL A CA 1
ATOM 551 C C . VAL A 1 67 ? 7.879 -17.406 -3.451 1 98.44 67 VAL A C 1
ATOM 553 O O . VAL A 1 67 ? 6.793 -17.922 -3.703 1 98.44 67 VAL A O 1
ATOM 556 N N . LEU A 1 68 ? 8.266 -16.297 -3.998 1 98.5 68 LEU A N 1
ATOM 557 C CA . LEU A 1 68 ? 7.602 -15.734 -5.168 1 98.5 68 LEU A CA 1
ATOM 558 C C . LEU A 1 68 ? 8.258 -16.219 -6.453 1 98.5 68 LEU A C 1
ATOM 560 O O . LEU A 1 68 ? 9.359 -15.773 -6.801 1 98.5 68 LEU A O 1
ATOM 564 N N . LYS A 1 69 ? 7.57 -17.109 -7.098 1 97.75 69 LYS A N 1
ATOM 565 C CA . LYS A 1 69 ? 8.078 -17.547 -8.398 1 97.75 69 LYS A CA 1
ATOM 566 C C . LYS A 1 69 ? 7.75 -16.516 -9.484 1 97.75 69 LYS A C 1
ATOM 568 O O . LYS A 1 69 ? 6.629 -16 -9.539 1 97.75 69 LYS A O 1
ATOM 573 N N . VAL A 1 70 ? 8.719 -16.156 -10.289 1 97.62 70 VAL A N 1
ATOM 574 C CA . VAL A 1 70 ? 8.5 -15.172 -11.344 1 97.62 70 VAL A CA 1
ATOM 575 C C . VAL A 1 70 ? 9.086 -15.688 -12.656 1 97.62 70 VAL A C 1
ATOM 577 O O . VAL A 1 70 ? 9.828 -16.672 -12.672 1 97.62 70 VAL A O 1
ATOM 580 N N . ILE A 1 71 ? 8.609 -15.102 -13.742 1 95.62 71 ILE A N 1
ATOM 581 C CA . ILE A 1 71 ? 9.25 -15.266 -15.039 1 95.62 71 ILE A CA 1
ATOM 582 C C . ILE A 1 71 ? 10.062 -14.023 -15.375 1 95.62 71 ILE A C 1
ATOM 584 O O . ILE A 1 71 ? 9.5 -12.945 -15.594 1 95.62 71 ILE A O 1
ATOM 588 N N . GLU A 1 72 ? 11.336 -14.109 -15.273 1 92.19 72 GLU A N 1
ATOM 589 C CA . GLU A 1 72 ? 12.258 -13.031 -15.602 1 92.19 72 GLU A CA 1
ATOM 590 C C . GLU A 1 72 ? 13 -13.312 -16.906 1 92.19 72 GLU A C 1
ATOM 592 O O . GLU A 1 72 ? 13.734 -14.297 -17.016 1 92.19 72 GLU A O 1
ATOM 597 N N . GLU A 1 73 ? 12.789 -12.445 -17.875 1 89 73 GLU A N 1
ATOM 598 C CA . GLU A 1 73 ? 13.391 -12.633 -19.188 1 89 73 GLU A CA 1
ATOM 599 C C . GLU A 1 73 ? 13.078 -14.016 -19.75 1 89 73 GLU A C 1
ATOM 601 O O . GLU A 1 73 ? 13.969 -14.719 -20.219 1 89 73 GLU A O 1
ATOM 606 N N . GLY A 1 74 ? 11.891 -14.453 -19.516 1 87.06 74 GLY A N 1
ATOM 607 C CA . GLY A 1 74 ? 11.375 -15.68 -20.109 1 87.06 74 GLY A CA 1
ATOM 608 C C . GLY A 1 74 ? 11.758 -16.922 -19.312 1 87.06 74 GLY A C 1
ATOM 609 O O . GLY A 1 74 ? 11.398 -18.031 -19.703 1 87.06 74 GLY A O 1
ATOM 610 N N . LYS A 1 75 ? 12.453 -16.75 -18.312 1 89.94 75 LYS A N 1
ATOM 611 C CA . LYS A 1 75 ? 12.906 -17.891 -17.531 1 89.94 75 LYS A CA 1
ATOM 612 C C . LYS A 1 75 ? 12.344 -17.844 -16.109 1 89.94 75 LYS A C 1
ATOM 614 O O . LYS A 1 75 ? 12.25 -16.766 -15.508 1 89.94 75 LYS A O 1
ATOM 619 N N . PRO A 1 76 ? 12.031 -19.031 -15.625 1 93.56 76 PRO A N 1
ATOM 620 C CA . PRO A 1 76 ? 11.547 -19.062 -14.242 1 93.56 76 PRO A CA 1
ATOM 621 C C . PRO A 1 76 ? 12.633 -18.672 -13.234 1 93.56 76 PRO A C 1
ATOM 623 O O . PRO A 1 76 ? 13.797 -19.047 -13.406 1 93.56 76 PRO A O 1
ATOM 626 N N . LYS A 1 77 ? 12.312 -17.875 -12.266 1 95.38 77 LYS A N 1
ATOM 627 C CA . LYS A 1 77 ? 13.188 -17.469 -11.172 1 95.38 77 LYS A CA 1
ATOM 628 C C . LYS A 1 77 ? 12.438 -17.469 -9.844 1 95.38 77 LYS A C 1
ATOM 630 O O . LYS A 1 77 ? 11.281 -17.062 -9.781 1 95.38 77 LYS A O 1
ATOM 635 N N . ASP A 1 78 ? 13.117 -17.969 -8.797 1 96.94 78 ASP A N 1
ATOM 636 C CA . ASP A 1 78 ? 12.547 -17.953 -7.457 1 96.94 78 ASP A CA 1
ATOM 637 C C . ASP A 1 78 ? 13.039 -16.75 -6.66 1 96.94 78 ASP A C 1
ATOM 639 O O . ASP A 1 78 ? 14.25 -16.516 -6.582 1 96.94 78 ASP A O 1
ATOM 643 N N . ILE A 1 79 ? 12.195 -16.016 -6.059 1 98.25 79 ILE A N 1
ATOM 644 C CA . ILE A 1 79 ? 12.516 -14.914 -5.164 1 98.25 79 ILE A CA 1
ATOM 645 C C . ILE A 1 79 ? 12.031 -15.234 -3.752 1 98.25 79 ILE A C 1
ATOM 647 O O . ILE A 1 79 ? 10.836 -15.156 -3.465 1 98.25 79 ILE A O 1
ATOM 651 N N . PRO A 1 80 ? 12.922 -15.617 -2.898 1 98.62 80 PRO A N 1
ATOM 652 C CA . PRO A 1 80 ? 12.5 -15.797 -1.508 1 98.62 80 PRO A CA 1
ATOM 653 C C . PRO A 1 80 ? 12.109 -14.477 -0.839 1 98.62 80 PRO A C 1
ATOM 655 O O . PRO A 1 80 ? 12.797 -13.469 -1.016 1 98.62 80 PRO A O 1
ATOM 658 N N . ILE A 1 81 ? 11.016 -14.438 -0.168 1 98.75 81 ILE A N 1
ATOM 659 C CA . ILE A 1 81 ? 10.602 -13.336 0.694 1 98.75 81 ILE A CA 1
ATOM 660 C C . ILE A 1 81 ? 10.438 -13.844 2.127 1 98.75 81 ILE A C 1
ATOM 662 O O . ILE A 1 81 ? 9.477 -14.547 2.439 1 98.75 81 ILE A O 1
ATOM 666 N N . ARG A 1 82 ? 11.32 -13.453 2.957 1 98.69 82 ARG A N 1
ATOM 667 C CA . ARG A 1 82 ? 11.359 -13.961 4.324 1 98.69 82 ARG A CA 1
ATOM 668 C C . ARG A 1 82 ? 10.484 -13.117 5.25 1 98.69 82 ARG A C 1
ATOM 670 O O . ARG A 1 82 ? 10.148 -11.984 4.922 1 98.69 82 ARG A O 1
ATOM 677 N N . GLU A 1 83 ? 10.109 -13.781 6.387 1 98.75 83 GLU A N 1
ATOM 678 C CA . GLU A 1 83 ? 9.375 -13.039 7.41 1 98.75 83 GLU A CA 1
ATOM 679 C C . GLU A 1 83 ? 10.055 -11.703 7.723 1 98.75 83 GLU A C 1
ATOM 681 O O . GLU A 1 83 ? 11.266 -11.648 7.93 1 98.75 83 GLU A O 1
ATOM 686 N N . GLY A 1 84 ? 9.305 -10.633 7.621 1 98.62 84 GLY A N 1
ATOM 687 C CA . GLY A 1 84 ? 9.812 -9.312 7.949 1 98.62 84 GLY A CA 1
ATOM 688 C C . GLY A 1 84 ? 10.352 -8.562 6.742 1 98.62 84 GLY A C 1
ATOM 689 O O . GLY A 1 84 ? 10.711 -7.391 6.844 1 98.62 84 GLY A O 1
ATOM 690 N N . GLU A 1 85 ? 10.43 -9.18 5.594 1 98.88 85 GLU A N 1
ATOM 691 C CA . GLU A 1 85 ? 10.961 -8.531 4.402 1 98.88 85 GLU A CA 1
ATOM 692 C C . GLU A 1 85 ? 9.852 -7.898 3.57 1 98.88 85 GLU A C 1
ATOM 694 O O . GLU A 1 85 ? 8.688 -8.297 3.666 1 98.88 85 GLU A O 1
ATOM 699 N N . ILE A 1 86 ? 10.195 -6.844 2.836 1 98.88 86 ILE A N 1
ATOM 700 C CA . ILE A 1 86 ? 9.289 -6.207 1.885 1 98.88 86 ILE A CA 1
ATOM 701 C C . ILE A 1 86 ? 9.844 -6.355 0.469 1 98.88 86 ILE A C 1
ATOM 703 O O . ILE A 1 86 ? 11.039 -6.574 0.284 1 98.88 86 ILE A O 1
ATOM 707 N N . PHE A 1 87 ? 8.953 -6.289 -0.464 1 98.75 87 PHE A N 1
ATOM 708 C CA . PHE A 1 87 ? 9.289 -6.434 -1.876 1 98.75 87 PHE A CA 1
ATOM 709 C C . PHE A 1 87 ? 8.258 -5.734 -2.752 1 98.75 87 PHE A C 1
ATOM 711 O O . PHE A 1 87 ? 7.059 -5.816 -2.492 1 98.75 87 PHE A O 1
ATOM 718 N N . LEU A 1 88 ? 8.703 -4.969 -3.75 1 98.56 88 LEU A N 1
ATOM 719 C CA . LEU A 1 88 ? 7.812 -4.375 -4.746 1 98.56 88 LEU A CA 1
ATOM 720 C C . LEU A 1 88 ? 7.965 -5.074 -6.094 1 98.56 88 LEU A C 1
ATOM 722 O O . LEU A 1 88 ? 9.016 -4.973 -6.734 1 98.56 88 LEU A O 1
ATOM 726 N N . LEU A 1 89 ? 6.988 -5.781 -6.477 1 98.38 89 LEU A N 1
ATOM 727 C CA . LEU A 1 89 ? 6.961 -6.445 -7.773 1 98.38 89 LEU A CA 1
ATOM 728 C C . LEU A 1 89 ? 6.535 -5.48 -8.875 1 98.38 89 LEU A C 1
ATOM 730 O O . LEU A 1 89 ? 5.453 -4.891 -8.805 1 98.38 89 LEU A O 1
ATOM 734 N N . PRO A 1 90 ? 7.379 -5.273 -9.883 1 97.31 90 PRO A N 1
ATOM 735 C CA . PRO A 1 90 ? 6.98 -4.387 -10.984 1 97.31 90 PRO A CA 1
ATOM 736 C C . PRO A 1 90 ? 5.77 -4.91 -11.75 1 97.31 90 PRO A C 1
ATOM 738 O O . PRO A 1 90 ? 5.457 -6.102 -11.688 1 97.31 90 PRO A O 1
ATOM 741 N N . ALA A 1 91 ? 5.125 -3.992 -12.453 1 97.44 91 ALA A N 1
ATOM 742 C CA . ALA A 1 91 ? 3.979 -4.328 -13.289 1 97.44 91 ALA A CA 1
ATOM 743 C C . ALA A 1 91 ? 4.359 -5.344 -14.367 1 97.44 91 ALA A C 1
ATOM 745 O O . ALA A 1 91 ? 5.504 -5.363 -14.828 1 97.44 91 ALA A O 1
ATOM 746 N N . LYS A 1 92 ? 3.434 -6.223 -14.68 1 97.12 92 LYS A N 1
ATOM 747 C CA . LYS A 1 92 ? 3.457 -7.062 -15.875 1 97.12 92 LYS A CA 1
ATOM 748 C C . LYS A 1 92 ? 4.5 -8.172 -15.75 1 97.12 92 LYS A C 1
ATOM 750 O O . LYS A 1 92 ? 4.934 -8.742 -16.75 1 97.12 92 LYS A O 1
ATOM 755 N N . VAL A 1 93 ? 4.961 -8.406 -14.578 1 97.5 93 VAL A N 1
ATOM 756 C CA . VAL A 1 93 ? 5.844 -9.547 -14.328 1 97.5 93 VAL A CA 1
ATOM 757 C C . VAL A 1 93 ? 5.016 -10.758 -13.922 1 97.5 93 VAL A C 1
ATOM 759 O O . VAL A 1 93 ? 4.418 -10.781 -12.844 1 97.5 93 VAL A O 1
ATOM 762 N N . PRO A 1 94 ? 4.949 -11.789 -14.758 1 98.12 94 PRO A N 1
ATOM 763 C CA . PRO A 1 94 ? 4.254 -13 -14.305 1 98.12 94 PRO A CA 1
ATOM 764 C C . PRO A 1 94 ? 4.824 -13.547 -13 1 98.12 94 PRO A C 1
ATOM 766 O O . PRO A 1 94 ? 6.039 -13.719 -12.875 1 98.12 94 PRO A O 1
ATOM 769 N N . HIS A 1 95 ? 3.959 -13.781 -12 1 98.44 95 HIS A N 1
ATOM 770 C CA . HIS A 1 95 ? 4.414 -14.172 -10.672 1 98.44 95 HIS A CA 1
ATOM 771 C C . HIS A 1 95 ? 3.467 -15.188 -10.039 1 98.44 95 HIS A C 1
ATOM 773 O O . HIS A 1 95 ? 2.275 -15.211 -10.359 1 98.44 95 HIS A O 1
ATOM 779 N N . SER A 1 96 ? 3.988 -16.016 -9.242 1 97.88 96 SER A N 1
ATOM 780 C CA . SER A 1 96 ? 3.26 -17.078 -8.547 1 97.88 96 SER A CA 1
ATOM 781 C C . SER A 1 96 ? 3.752 -17.234 -7.109 1 97.88 96 SER A C 1
ATOM 783 O O . SER A 1 96 ? 4.707 -17.969 -6.852 1 97.88 96 SER A O 1
ATOM 785 N N . PRO A 1 97 ? 3.037 -16.547 -6.156 1 97.75 97 PRO A N 1
ATOM 786 C CA . PRO A 1 97 ? 3.453 -16.75 -4.766 1 97.75 97 PRO A CA 1
ATOM 787 C C . PRO A 1 97 ? 3.195 -18.172 -4.273 1 97.75 97 PRO A C 1
ATOM 789 O O . PRO A 1 97 ? 2.098 -18.703 -4.457 1 97.75 97 PRO A O 1
ATOM 792 N N . ARG A 1 98 ? 4.199 -18.797 -3.707 1 97.5 98 ARG A N 1
ATOM 793 C CA . ARG A 1 98 ? 4.098 -20.078 -3.012 1 97.5 98 ARG A CA 1
ATOM 794 C C . ARG A 1 98 ? 4.148 -19.891 -1.5 1 97.5 98 ARG A C 1
ATOM 796 O O . ARG A 1 98 ? 5.191 -19.531 -0.947 1 97.5 98 ARG A O 1
ATOM 803 N N . ARG A 1 99 ? 3.01 -20.156 -0.901 1 98.06 99 ARG A N 1
ATOM 804 C CA . ARG A 1 99 ? 2.854 -19.891 0.527 1 98.06 99 ARG A CA 1
ATOM 805 C C . ARG A 1 99 ? 2.643 -21.188 1.299 1 98.06 99 ARG A C 1
ATOM 807 O O . ARG A 1 99 ? 1.58 -21.812 1.202 1 98.06 99 ARG A O 1
ATOM 814 N N . PRO A 1 100 ? 3.664 -21.656 2.045 1 97.5 100 PRO A N 1
ATOM 815 C CA . PRO A 1 100 ? 3.461 -22.812 2.936 1 97.5 100 PRO A CA 1
ATOM 816 C C . PRO A 1 100 ? 2.436 -22.531 4.031 1 97.5 100 PRO A C 1
ATOM 818 O O . PRO A 1 100 ? 2 -21.391 4.199 1 97.5 100 PRO A O 1
ATOM 821 N N . ALA A 1 101 ? 2.09 -23.594 4.754 1 96.62 101 ALA A N 1
ATOM 822 C CA . ALA A 1 101 ? 1.155 -23.438 5.871 1 96.62 101 ALA A CA 1
ATOM 823 C C . ALA A 1 101 ? 1.683 -22.453 6.902 1 96.62 101 ALA A C 1
ATOM 825 O O . ALA A 1 101 ? 2.891 -22.375 7.137 1 96.62 101 ALA A O 1
ATOM 826 N N . ASN A 1 102 ? 0.8 -21.688 7.484 1 95.75 102 ASN A N 1
ATOM 827 C CA . ASN A 1 102 ? 1.063 -20.797 8.594 1 95.75 102 ASN A CA 1
ATOM 828 C C . ASN A 1 102 ? 1.923 -19.609 8.164 1 95.75 102 ASN A C 1
ATOM 830 O O . ASN A 1 102 ? 2.809 -19.172 8.906 1 95.75 102 ASN A O 1
ATOM 834 N N . THR A 1 103 ? 1.839 -19.234 6.953 1 98.19 103 THR A N 1
ATOM 835 C CA . THR A 1 103 ? 2.436 -17.984 6.488 1 98.19 103 THR A CA 1
ATOM 836 C C . THR A 1 103 ? 1.367 -16.922 6.293 1 98.19 103 THR A C 1
ATOM 838 O O . THR A 1 103 ? 0.217 -17.219 5.977 1 98.19 103 THR A O 1
ATOM 841 N N . VAL A 1 104 ? 1.704 -15.711 6.547 1 98.69 104 VAL A N 1
ATOM 842 C CA . VAL A 1 104 ? 0.808 -14.57 6.379 1 98.69 104 VAL A CA 1
ATOM 843 C C . VAL A 1 104 ? 1.573 -13.398 5.77 1 98.69 104 VAL A C 1
ATOM 845 O O . VAL A 1 104 ? 2.695 -13.094 6.188 1 98.69 104 VAL A O 1
ATOM 848 N N . GLY A 1 105 ? 1.016 -12.781 4.738 1 98.62 105 GLY A N 1
ATOM 849 C CA . GLY A 1 105 ? 1.608 -11.602 4.141 1 98.62 105 GLY A CA 1
ATOM 850 C C . GLY A 1 105 ? 0.594 -10.516 3.828 1 98.62 105 GLY A C 1
ATOM 851 O O . GLY A 1 105 ? -0.57 -10.812 3.547 1 98.62 105 GLY A O 1
ATOM 852 N N . LEU A 1 106 ? 1.004 -9.281 3.941 1 98.81 106 LEU A N 1
ATOM 853 C CA . LEU A 1 106 ? 0.261 -8.141 3.418 1 98.81 106 LEU A CA 1
ATOM 854 C C . LEU A 1 106 ? 0.604 -7.895 1.952 1 98.81 106 LEU A C 1
ATOM 856 O O . LEU A 1 106 ? 1.781 -7.852 1.585 1 98.81 106 LEU A O 1
ATOM 860 N N . VAL A 1 107 ? -0.37 -7.812 1.128 1 98.69 107 VAL A N 1
ATOM 861 C CA . VAL A 1 107 ? -0.187 -7.469 -0.279 1 98.69 107 VAL A CA 1
ATOM 862 C C . VAL A 1 107 ? -1.017 -6.234 -0.623 1 98.69 107 VAL A C 1
ATOM 864 O O . VAL A 1 107 ? -2.207 -6.172 -0.306 1 98.69 107 VAL A O 1
ATOM 867 N N . VAL A 1 108 ? -0.402 -5.254 -1.204 1 98.5 108 VAL A N 1
ATOM 868 C CA . VAL A 1 108 ? -1.08 -4.039 -1.646 1 98.5 108 VAL A CA 1
ATOM 869 C C . VAL A 1 108 ? -1.057 -3.959 -3.17 1 98.5 108 VAL A C 1
ATOM 871 O O . VAL A 1 108 ? 0.004 -4.074 -3.789 1 98.5 108 VAL A O 1
ATOM 874 N N . GLU A 1 109 ? -2.172 -3.814 -3.77 1 97.75 109 GLU A N 1
ATOM 875 C CA . GLU A 1 109 ? -2.355 -3.576 -5.199 1 97.75 109 GLU A CA 1
ATOM 876 C C . GLU A 1 109 ? -3.24 -2.357 -5.445 1 97.75 109 GLU A C 1
ATOM 878 O O . GLU A 1 109 ? -3.867 -1.841 -4.52 1 97.75 109 GLU A O 1
ATOM 883 N N . ARG A 1 110 ? -3.193 -1.819 -6.59 1 97.12 110 ARG A N 1
ATOM 884 C CA . ARG A 1 110 ? -4.211 -0.853 -6.984 1 97.12 110 ARG A CA 1
ATOM 885 C C . ARG A 1 110 ? -5.344 -1.532 -7.746 1 97.12 110 ARG A C 1
ATOM 887 O O . ARG A 1 110 ? -5.172 -2.631 -8.281 1 97.12 110 ARG A O 1
ATOM 894 N N . TYR A 1 111 ? -6.512 -0.944 -7.707 1 95.12 111 TYR A N 1
ATOM 895 C CA . TYR A 1 111 ? -7.594 -1.441 -8.547 1 95.12 111 TYR A CA 1
ATOM 896 C C . TYR A 1 111 ? -7.227 -1.338 -10.023 1 95.12 111 TYR A C 1
ATOM 898 O O . TYR A 1 111 ? -6.445 -0.468 -10.414 1 95.12 111 TYR A O 1
ATOM 906 N N . ARG A 1 112 ? -7.812 -2.205 -10.766 1 95.75 112 ARG A N 1
ATOM 907 C CA . ARG A 1 112 ? -7.57 -2.217 -12.211 1 95.75 112 ARG A CA 1
ATOM 908 C C . ARG A 1 112 ? -8.109 -0.95 -12.867 1 95.75 112 ARG A C 1
ATOM 910 O O . ARG A 1 112 ? -9.188 -0.467 -12.5 1 95.75 112 ARG A O 1
ATOM 917 N N . ARG A 1 113 ? -7.266 -0.407 -13.742 1 93.75 113 ARG A N 1
ATOM 918 C CA . ARG A 1 113 ? -7.766 0.663 -14.602 1 93.75 113 ARG A CA 1
ATOM 919 C C . ARG A 1 113 ? -8.602 0.1 -15.75 1 93.75 113 ARG A C 1
ATOM 921 O O . ARG A 1 113 ? -8.539 -1.097 -16.047 1 93.75 113 ARG A O 1
ATOM 928 N N . GLU A 1 114 ? -9.414 0.98 -16.328 1 92.88 114 GLU A N 1
ATOM 929 C CA . GLU A 1 114 ? -10.289 0.545 -17.406 1 92.88 114 GLU A CA 1
ATOM 930 C C . GLU A 1 114 ? -9.484 -0.13 -18.516 1 92.88 114 GLU A C 1
ATOM 932 O O . GLU A 1 114 ? -8.484 0.41 -18.984 1 92.88 114 GLU A O 1
ATOM 937 N N . GLY A 1 115 ? -9.867 -1.318 -18.859 1 94.69 115 GLY A N 1
ATOM 938 C CA . GLY A 1 115 ? -9.289 -2.004 -20 1 94.69 115 GLY A CA 1
ATOM 939 C C . GLY A 1 115 ? -8.102 -2.879 -19.625 1 94.69 115 GLY A C 1
ATOM 940 O O . GLY A 1 115 ? -7.625 -3.666 -20.453 1 94.69 115 GLY A O 1
ATOM 941 N N . GLU A 1 116 ? -7.574 -2.74 -18.484 1 97.19 116 GLU A N 1
ATOM 942 C CA . GLU A 1 116 ? -6.449 -3.562 -18.047 1 97.19 116 GLU A CA 1
ATOM 943 C C . GLU A 1 116 ? -6.852 -5.031 -17.938 1 97.19 116 GLU A C 1
ATOM 945 O O . GLU A 1 116 ? -7.977 -5.34 -17.531 1 97.19 116 GLU A O 1
ATOM 950 N N . MET A 1 117 ? -5.965 -5.883 -18.281 1 97.44 117 MET A N 1
ATOM 951 C CA . MET A 1 117 ? -6.227 -7.32 -18.25 1 97.44 117 MET A CA 1
ATOM 952 C C . MET A 1 117 ? -5.379 -8 -17.172 1 97.44 117 MET A C 1
ATOM 954 O O . MET A 1 117 ? -4.238 -7.605 -16.938 1 97.44 117 MET A O 1
ATOM 958 N N . ASP A 1 118 ? -5.961 -9.047 -16.562 1 98.12 118 ASP A N 1
ATOM 959 C CA . ASP A 1 118 ? -5.191 -10.023 -15.805 1 98.12 118 ASP A CA 1
ATOM 960 C C . ASP A 1 118 ? -4.824 -11.227 -16.672 1 98.12 118 ASP A C 1
ATOM 962 O O . ASP A 1 118 ? -5.566 -11.594 -17.578 1 98.12 118 ASP A O 1
ATOM 966 N N . GLY A 1 119 ? -3.691 -11.719 -16.375 1 98.25 119 GLY A N 1
ATOM 967 C CA . GLY A 1 119 ? -3.268 -12.938 -17.047 1 98.25 119 GLY A CA 1
ATOM 968 C C . GLY A 1 119 ? -3.053 -14.102 -16.094 1 98.25 119 GLY A C 1
ATOM 969 O O . GLY A 1 119 ? -2.629 -13.906 -14.953 1 98.25 119 GLY A O 1
ATOM 970 N N . PHE A 1 120 ? -3.318 -15.25 -16.562 1 98.19 120 PHE A N 1
ATOM 971 C CA . PHE A 1 120 ? -3.055 -16.516 -15.906 1 98.19 120 PHE A CA 1
ATOM 972 C C . PHE A 1 120 ? -2.258 -17.453 -16.812 1 98.19 120 PHE A C 1
ATOM 974 O O . PHE A 1 120 ? -2.721 -17.828 -17.891 1 98.19 120 PHE A O 1
ATOM 981 N N . ILE A 1 121 ? -1.151 -17.766 -16.344 1 98.25 121 ILE A N 1
ATOM 982 C CA . ILE A 1 121 ? -0.178 -18.438 -17.203 1 98.25 121 ILE A CA 1
ATOM 983 C C . ILE A 1 121 ? 0.372 -19.672 -16.484 1 98.25 121 ILE A C 1
ATOM 985 O O . ILE A 1 121 ? 0.692 -19.609 -15.289 1 98.25 121 ILE A O 1
ATOM 989 N N . TRP A 1 122 ? 0.451 -20.766 -17.203 1 98.06 122 TRP A N 1
ATOM 990 C CA . TRP A 1 122 ? 1.059 -21.984 -16.672 1 98.06 122 TRP A CA 1
ATOM 991 C C . TRP A 1 122 ? 2.336 -22.328 -17.438 1 98.06 122 TRP A C 1
ATOM 993 O O . TRP A 1 122 ? 2.393 -22.188 -18.656 1 98.06 122 TRP A O 1
ATOM 1003 N N . HIS A 1 123 ? 3.314 -22.656 -16.688 1 97.38 123 HIS A N 1
ATOM 1004 C CA . HIS A 1 123 ? 4.594 -23.094 -17.234 1 97.38 123 HIS A CA 1
ATOM 1005 C C . HIS A 1 123 ? 4.93 -24.516 -16.797 1 97.38 123 HIS A C 1
ATOM 1007 O O . HIS A 1 123 ? 4.648 -24.891 -15.656 1 97.38 123 HIS A O 1
ATOM 1013 N N . CYS A 1 124 ? 5.547 -25.203 -17.656 1 96.56 124 CYS A N 1
ATOM 1014 C CA . CYS A 1 124 ? 5.98 -26.578 -17.359 1 96.56 124 CYS A CA 1
ATOM 1015 C C . CYS A 1 124 ? 6.91 -26.594 -16.156 1 96.56 124 CYS A C 1
ATOM 1017 O O . CYS A 1 124 ? 7.887 -25.859 -16.094 1 96.56 124 CYS A O 1
ATOM 1019 N N . GLU A 1 125 ? 6.664 -27.453 -15.195 1 93.56 125 GLU A N 1
ATOM 1020 C CA . GLU A 1 125 ? 7.43 -27.531 -13.953 1 93.56 125 GLU A CA 1
ATOM 1021 C C . GLU A 1 125 ? 8.781 -28.203 -14.18 1 93.56 125 GLU A C 1
ATOM 1023 O O . GLU A 1 125 ? 9.672 -28.109 -13.336 1 93.56 125 GLU A O 1
ATOM 1028 N N . ASN A 1 126 ? 8.914 -28.797 -15.359 1 94.81 126 ASN A N 1
ATOM 1029 C CA . ASN A 1 126 ? 10.164 -29.484 -15.672 1 94.81 126 ASN A CA 1
ATOM 1030 C C . ASN A 1 126 ? 11.109 -28.609 -16.484 1 94.81 126 ASN A C 1
ATOM 1032 O O . ASN A 1 126 ? 12.266 -28.422 -16.094 1 94.81 126 ASN A O 1
ATOM 1036 N N . CYS A 1 127 ? 10.633 -28.031 -17.562 1 94.94 127 CYS A N 1
ATOM 1037 C CA . CYS A 1 127 ? 11.578 -27.359 -18.453 1 94.94 127 CYS A CA 1
ATOM 1038 C C . CYS A 1 127 ? 11.273 -25.875 -18.562 1 94.94 127 CYS A C 1
ATOM 1040 O O . CYS A 1 127 ? 12.008 -25.125 -19.219 1 94.94 127 CYS A O 1
ATOM 1042 N N . GLY A 1 128 ? 10.133 -25.375 -17.984 1 94.19 128 GLY A N 1
ATOM 1043 C CA . GLY A 1 128 ? 9.828 -23.953 -17.938 1 94.19 128 GLY A CA 1
ATOM 1044 C C . GLY A 1 128 ? 9.047 -23.453 -19.141 1 94.19 128 GLY A C 1
ATOM 1045 O O . GLY A 1 128 ? 8.625 -22.297 -19.172 1 94.19 128 GLY A O 1
ATOM 1046 N N . GLU A 1 129 ? 8.828 -24.312 -20.078 1 95.62 129 GLU A N 1
ATOM 1047 C CA . GLU A 1 129 ? 8.078 -23.922 -21.266 1 95.62 129 GLU A CA 1
ATOM 1048 C C . GLU A 1 129 ? 6.664 -23.484 -20.906 1 95.62 129 GLU A C 1
ATOM 1050 O O . GLU A 1 129 ? 6.008 -24.094 -20.062 1 95.62 129 GLU A O 1
ATOM 1055 N N . LYS A 1 130 ? 6.199 -22.422 -21.609 1 97.25 130 LYS A N 1
ATOM 1056 C CA . LYS A 1 130 ? 4.824 -22 -21.375 1 97.25 130 LYS A CA 1
ATOM 1057 C C . LYS A 1 130 ? 3.826 -23.031 -21.875 1 97.25 130 LYS A C 1
ATOM 1059 O O . LYS A 1 130 ? 3.895 -23.453 -23.031 1 97.25 130 LYS A O 1
ATOM 1064 N N . LEU A 1 131 ? 2.941 -23.406 -21.047 1 97.81 131 LEU A N 1
ATOM 1065 C CA . LEU A 1 131 ? 1.937 -24.406 -21.391 1 97.81 131 LEU A CA 1
ATOM 1066 C C . LEU A 1 131 ? 0.668 -23.75 -21.922 1 97.81 131 LEU A C 1
ATOM 1068 O O . LEU A 1 131 ? 0.12 -24.188 -22.938 1 97.81 131 LEU A O 1
ATOM 1072 N N . TYR A 1 132 ? 0.244 -22.781 -21.266 1 98.06 132 TYR A N 1
ATOM 1073 C CA . TYR A 1 132 ? -1.053 -22.172 -21.516 1 98.06 132 TYR A CA 1
ATOM 1074 C C . TYR A 1 132 ? -1.122 -20.766 -20.922 1 98.06 132 TYR A C 1
ATOM 1076 O O . TYR A 1 132 ? -0.45 -20.484 -19.922 1 98.06 132 TYR A O 1
ATOM 1084 N N . GLU A 1 133 ? -1.812 -19.875 -21.547 1 98.19 133 GLU A N 1
ATOM 1085 C CA . GLU A 1 133 ? -2.072 -18.547 -20.984 1 98.19 133 GLU A CA 1
ATOM 1086 C C . GLU A 1 133 ? -3.445 -18.031 -21.391 1 98.19 133 GLU A C 1
ATOM 1088 O O . GLU A 1 133 ? -3.936 -18.359 -22.484 1 98.19 133 GLU A O 1
ATOM 1093 N N . GLU A 1 134 ? -4.008 -17.344 -20.5 1 97.5 134 GLU A N 1
ATOM 1094 C CA . GLU A 1 134 ? -5.262 -16.641 -20.766 1 97.5 134 GLU A CA 1
ATOM 1095 C C . GLU A 1 134 ? -5.258 -15.242 -20.125 1 97.5 134 GLU A C 1
ATOM 1097 O O . GLU A 1 134 ? -4.711 -15.055 -19.047 1 97.5 134 GLU A O 1
ATOM 1102 N N . TYR A 1 135 ? -5.879 -14.281 -20.844 1 98 135 TYR A N 1
ATOM 1103 C CA . TYR A 1 135 ? -6.008 -12.914 -20.359 1 98 135 TYR A CA 1
ATOM 1104 C C . TYR A 1 135 ? -7.461 -12.453 -20.391 1 98 135 TYR A C 1
ATOM 1106 O O . TYR A 1 135 ? -8.188 -12.75 -21.344 1 98 135 TYR A O 1
ATOM 1114 N N . GLN A 1 136 ? -7.84 -11.828 -19.359 1 96.69 136 GLN A N 1
ATOM 1115 C CA . GLN A 1 136 ? -9.203 -11.312 -19.312 1 96.69 136 GLN A CA 1
ATOM 1116 C C . GLN A 1 136 ? -9.312 -10.109 -18.391 1 96.69 136 GLN A C 1
ATOM 1118 O O . GLN A 1 136 ? -8.484 -9.93 -17.484 1 96.69 136 GLN A O 1
ATOM 1123 N N . VAL A 1 137 ? -10.375 -9.312 -18.656 1 96.5 137 VAL A N 1
ATOM 1124 C CA . VAL A 1 137 ? -10.719 -8.25 -17.719 1 96.5 137 VAL A CA 1
ATOM 1125 C C . VAL A 1 137 ? -11.391 -8.844 -16.484 1 96.5 137 VAL A C 1
ATOM 1127 O O . VAL A 1 137 ? -12.406 -9.531 -16.594 1 96.5 137 VAL A O 1
ATOM 1130 N N . ILE A 1 138 ? -10.781 -8.664 -15.32 1 93.69 138 ILE A N 1
ATOM 1131 C CA . ILE A 1 138 ? -11.336 -9.227 -14.094 1 93.69 138 ILE A CA 1
ATOM 1132 C C . ILE A 1 138 ? -12.094 -8.148 -13.328 1 93.69 138 ILE A C 1
ATOM 1134 O O . ILE A 1 138 ? -11.508 -7.145 -12.914 1 93.69 138 ILE A O 1
ATOM 1138 N N . THR A 1 139 ? -13.391 -8.32 -13.203 1 88.56 139 THR A N 1
ATOM 1139 C CA . THR A 1 139 ? -14.234 -7.441 -12.398 1 88.56 139 THR A CA 1
ATOM 1140 C C . THR A 1 139 ? -14.789 -8.188 -11.188 1 88.56 139 THR A C 1
ATOM 1142 O O . THR A 1 139 ? -15.227 -7.566 -10.219 1 88.56 139 THR A O 1
ATOM 1145 N N . ASP A 1 140 ? -14.797 -9.445 -11.297 1 87.88 140 ASP A N 1
ATOM 1146 C CA . ASP A 1 140 ? -15.258 -10.367 -10.258 1 87.88 140 ASP A CA 1
ATOM 1147 C C . ASP A 1 140 ? -14.438 -11.656 -10.273 1 87.88 140 ASP A C 1
ATOM 1149 O O . ASP A 1 140 ? -14.883 -12.68 -10.797 1 87.88 140 ASP A O 1
ATOM 1153 N N . ILE A 1 141 ? -13.359 -11.625 -9.523 1 85.38 141 ILE A N 1
ATOM 1154 C CA . ILE A 1 141 ? -12.391 -12.711 -9.609 1 85.38 141 ILE A CA 1
ATOM 1155 C C . ILE A 1 141 ? -13.008 -14 -9.078 1 85.38 141 ILE A C 1
ATOM 1157 O O . ILE A 1 141 ? -12.719 -15.086 -9.586 1 85.38 141 ILE A O 1
ATOM 1161 N N . VAL A 1 142 ? -13.852 -13.906 -8.094 1 83.5 142 VAL A N 1
ATOM 1162 C CA . VAL A 1 142 ? -14.445 -15.07 -7.441 1 83.5 142 VAL A CA 1
ATOM 1163 C C . VAL A 1 142 ? -15.227 -15.891 -8.469 1 83.5 142 VAL A C 1
ATOM 1165 O O . VAL A 1 142 ? -15.148 -17.125 -8.477 1 83.5 142 VAL A O 1
ATOM 1168 N N . ASN A 1 143 ? -15.844 -15.227 -9.352 1 91.56 143 ASN A N 1
ATOM 1169 C CA . ASN A 1 143 ? -16.672 -15.938 -10.32 1 91.56 143 ASN A CA 1
ATOM 1170 C C . ASN A 1 143 ? -15.922 -16.188 -11.625 1 91.56 143 ASN A C 1
ATOM 1172 O O . ASN A 1 143 ? -16.266 -17.094 -12.383 1 91.56 143 ASN A O 1
ATOM 1176 N N . GLN A 1 144 ? -14.93 -15.43 -11.875 1 94.38 144 GLN A N 1
ATOM 1177 C CA . GLN A 1 144 ? -14.273 -15.492 -13.18 1 94.38 144 GLN A CA 1
ATOM 1178 C C . GLN A 1 144 ? -13.062 -16.422 -13.141 1 94.38 144 GLN A C 1
ATOM 1180 O O . GLN A 1 144 ? -12.672 -16.984 -14.164 1 94.38 144 GLN A O 1
ATOM 1185 N N . LEU A 1 145 ? -12.516 -16.594 -12.016 1 92.25 145 LEU A N 1
ATOM 1186 C CA . LEU A 1 145 ? -11.281 -17.359 -11.93 1 92.25 145 LEU A CA 1
ATOM 1187 C C . LEU A 1 145 ? -11.57 -18.859 -12.07 1 92.25 145 LEU A C 1
ATOM 1189 O O . LEU A 1 145 ? -10.875 -19.562 -12.812 1 92.25 145 LEU A O 1
ATOM 1193 N N . PRO A 1 146 ? -12.633 -19.375 -11.453 1 94.12 146 PRO A N 1
ATOM 1194 C CA . PRO A 1 146 ? -12.867 -20.828 -11.508 1 94.12 146 PRO A CA 1
ATOM 1195 C C . PRO A 1 146 ? -13.008 -21.344 -12.938 1 94.12 146 PRO A C 1
ATOM 1197 O O . PRO A 1 146 ? -12.391 -22.359 -13.297 1 94.12 146 PRO A O 1
ATOM 1200 N N . PRO A 1 147 ? -13.75 -20.688 -13.852 1 96.81 147 PRO A N 1
ATOM 1201 C CA . PRO A 1 147 ? -13.812 -21.172 -15.227 1 96.81 147 PRO A CA 1
ATOM 1202 C C . PRO A 1 147 ? -12.438 -21.188 -15.906 1 96.81 147 PRO A C 1
ATOM 1204 O O . PRO A 1 147 ? -12.164 -22.062 -16.734 1 96.81 147 PRO A O 1
ATOM 1207 N N . VAL A 1 148 ? -11.586 -20.25 -15.695 1 96.25 148 VAL A N 1
ATOM 1208 C CA . VAL A 1 148 ? -10.242 -20.188 -16.25 1 96.25 148 VAL A CA 1
ATOM 1209 C C . VAL A 1 148 ? -9.445 -21.406 -15.789 1 96.25 148 VAL A C 1
ATOM 1211 O O . VAL A 1 148 ? -8.805 -22.078 -16.609 1 96.25 148 VAL A O 1
ATOM 1214 N N . MET A 1 149 ? -9.523 -21.688 -14.516 1 95.38 149 MET A N 1
ATOM 1215 C CA . MET A 1 149 ? -8.836 -22.844 -13.961 1 95.38 149 MET A CA 1
ATOM 1216 C C . MET A 1 149 ? -9.352 -24.141 -14.586 1 95.38 149 MET A C 1
ATOM 1218 O O . MET A 1 149 ? -8.562 -25.016 -14.93 1 95.38 149 MET A O 1
ATOM 1222 N N . GLU A 1 150 ? -10.609 -24.156 -14.727 1 96.81 150 GLU A N 1
ATOM 1223 C CA . GLU A 1 150 ? -11.227 -25.344 -15.289 1 96.81 150 GLU A CA 1
ATOM 1224 C C . GLU A 1 150 ? -10.75 -25.594 -16.719 1 96.81 150 GLU A C 1
ATOM 1226 O O . GLU A 1 150 ? -10.477 -26.734 -17.094 1 96.81 150 GLU A O 1
ATOM 1231 N N . ARG A 1 151 ? -10.68 -24.531 -17.516 1 97.38 151 ARG A N 1
ATOM 1232 C CA . ARG A 1 151 ? -10.227 -24.672 -18.891 1 97.38 151 ARG A CA 1
ATOM 1233 C C . ARG A 1 151 ? -8.812 -25.25 -18.953 1 97.38 151 ARG A C 1
ATOM 1235 O O . ARG A 1 151 ? -8.508 -26.078 -19.797 1 97.38 151 ARG A O 1
ATOM 1242 N N . PHE A 1 152 ? -7.996 -24.844 -18.094 1 97.75 152 PHE A N 1
ATOM 1243 C CA . PHE A 1 152 ? -6.637 -25.375 -18.078 1 97.75 152 PHE A CA 1
ATOM 1244 C C . PHE A 1 152 ? -6.625 -26.828 -17.594 1 97.75 152 PHE A C 1
ATOM 1246 O O . PHE A 1 152 ? -6.137 -27.719 -18.297 1 97.75 152 PHE A O 1
ATOM 1253 N N . TRP A 1 153 ? -7.254 -27.094 -16.438 1 97 153 TRP A N 1
ATOM 1254 C CA . TRP A 1 153 ? -7.098 -28.375 -15.758 1 97 153 TRP A CA 1
ATOM 1255 C C . TRP A 1 153 ? -7.891 -29.469 -16.469 1 97 153 TRP A C 1
ATOM 1257 O O . TRP A 1 153 ? -7.535 -30.656 -16.391 1 97 153 TRP A O 1
ATOM 1267 N N . SER A 1 154 ? -8.922 -29.125 -17.156 1 97.38 154 SER A N 1
ATOM 1268 C CA . SER A 1 154 ? -9.789 -30.141 -17.75 1 97.38 154 SER A CA 1
ATOM 1269 C C . SER A 1 154 ? -9.289 -30.562 -19.125 1 97.38 154 SER A C 1
ATOM 1271 O O . SER A 1 154 ? -9.766 -31.547 -19.703 1 97.38 154 SER A O 1
ATOM 1273 N N . ASN A 1 155 ? -8.359 -29.844 -19.703 1 96.94 155 ASN A N 1
ATOM 1274 C CA . ASN A 1 155 ? -7.852 -30.125 -21.031 1 96.94 155 ASN A CA 1
ATOM 1275 C C . ASN A 1 155 ? -6.422 -30.672 -20.984 1 96.94 155 ASN A C 1
ATOM 1277 O O . ASN A 1 155 ? -5.477 -29.906 -20.781 1 96.94 155 ASN A O 1
ATOM 1281 N N . PRO A 1 156 ? -6.242 -31.938 -21.234 1 96 156 PRO A N 1
ATOM 1282 C CA . PRO A 1 156 ? -4.895 -32.5 -21.188 1 96 156 PRO A CA 1
ATOM 1283 C C . PRO A 1 156 ? -3.926 -31.828 -22.156 1 96 156 PRO A C 1
ATOM 1285 O O . PRO A 1 156 ? -2.729 -31.734 -21.875 1 96 156 PRO A O 1
ATOM 1288 N N . ASP A 1 157 ? -4.434 -31.281 -23.234 1 96.62 157 ASP A N 1
ATOM 1289 C CA . ASP A 1 157 ? -3.576 -30.625 -24.219 1 96.62 157 ASP A CA 1
ATOM 1290 C C . ASP A 1 157 ? -2.957 -29.359 -23.625 1 96.62 157 ASP A C 1
ATOM 1292 O O . ASP A 1 157 ? -1.897 -28.906 -24.078 1 96.62 157 ASP A O 1
ATOM 1296 N N . HIS A 1 158 ? -3.602 -28.781 -22.672 1 98 158 HIS A N 1
ATOM 1297 C CA . HIS A 1 158 ? -3.068 -27.594 -22.016 1 98 158 HIS A CA 1
ATOM 1298 C C . HIS A 1 158 ? -2.01 -27.969 -20.984 1 98 158 HIS A C 1
ATOM 1300 O O . HIS A 1 158 ? -1.118 -27.172 -20.688 1 98 158 HIS A O 1
ATOM 1306 N N . ARG A 1 159 ? -2.035 -29.188 -20.422 1 98.12 159 ARG A N 1
ATOM 1307 C CA . ARG A 1 159 ? -1.234 -29.547 -19.266 1 98.12 159 ARG A CA 1
ATOM 1308 C C . ARG A 1 159 ? 0.032 -30.281 -19.688 1 98.12 159 ARG A C 1
ATOM 1310 O O . ARG A 1 159 ? 0.974 -30.406 -18.891 1 98.12 159 ARG A O 1
ATOM 1317 N N . ILE A 1 160 ? 0.022 -30.812 -20.891 1 98.25 160 ILE A N 1
ATOM 1318 C CA . ILE A 1 160 ? 1.161 -31.594 -21.359 1 98.25 160 ILE A CA 1
ATOM 1319 C C . ILE A 1 160 ? 2.125 -30.688 -22.125 1 98.25 160 ILE A C 1
ATOM 1321 O O . ILE A 1 160 ? 1.736 -30.047 -23.109 1 98.25 160 ILE A O 1
ATOM 1325 N N . CYS A 1 161 ? 3.357 -30.641 -21.734 1 98.06 161 CYS A N 1
ATOM 1326 C CA . CYS A 1 161 ? 4.387 -29.812 -22.359 1 98.06 161 CYS A CA 1
ATOM 1327 C C . CYS A 1 161 ? 4.797 -30.359 -23.719 1 98.06 161 CYS A C 1
ATOM 1329 O O . CYS A 1 161 ? 5.207 -31.516 -23.812 1 98.06 161 CYS A O 1
ATOM 1331 N N . GLN A 1 162 ? 4.785 -29.547 -24.672 1 96.75 162 GLN A N 1
ATOM 1332 C CA . GLN A 1 162 ? 5.117 -29.984 -26.031 1 96.75 162 GLN A CA 1
ATOM 1333 C C . GLN A 1 162 ? 6.629 -30.047 -26.219 1 96.75 162 GLN A C 1
ATOM 1335 O O . GLN A 1 162 ? 7.109 -30.641 -27.188 1 96.75 162 GLN A O 1
ATOM 1340 N N . SER A 1 163 ? 7.285 -29.375 -25.375 1 96.81 163 SER A N 1
ATOM 1341 C CA . SER A 1 163 ? 8.742 -29.344 -25.484 1 96.81 163 SER A CA 1
ATOM 1342 C C . SER A 1 163 ? 9.367 -30.578 -24.859 1 96.81 163 SER A C 1
ATOM 1344 O O . SER A 1 163 ? 10.281 -31.172 -25.422 1 96.81 163 SER A O 1
ATOM 1346 N N . CYS A 1 164 ? 8.867 -31.062 -23.641 1 97.88 164 CYS A N 1
ATOM 1347 C CA . CYS A 1 164 ? 9.594 -32.125 -22.969 1 97.88 164 CYS A CA 1
ATOM 1348 C C . CYS A 1 164 ? 8.656 -33.281 -22.609 1 97.88 164 CYS A C 1
ATOM 1350 O O . CYS A 1 164 ? 9.102 -34.312 -22.109 1 97.88 164 CYS A O 1
ATOM 1352 N N . GLY A 1 165 ? 7.371 -33.125 -22.797 1 97.69 165 GLY A N 1
ATOM 1353 C CA . GLY A 1 165 ? 6.402 -34.188 -22.609 1 97.69 165 GLY A CA 1
ATOM 1354 C C . GLY A 1 165 ? 5.848 -34.25 -21.203 1 97.69 165 GLY A C 1
ATOM 1355 O O . GLY A 1 165 ? 4.918 -35.031 -20.938 1 97.69 165 GLY A O 1
ATOM 1356 N N . THR A 1 166 ? 6.297 -33.5 -20.234 1 97.94 166 THR A N 1
ATOM 1357 C CA . THR A 1 166 ? 5.848 -33.531 -18.859 1 97.94 166 THR A CA 1
ATOM 1358 C C . THR A 1 166 ? 4.414 -33.031 -18.734 1 97.94 166 THR A C 1
ATOM 1360 O O . THR A 1 166 ? 4.043 -32.031 -19.375 1 97.94 166 THR A O 1
ATOM 1363 N N . GLU A 1 167 ? 3.621 -33.75 -18 1 98 167 GLU A N 1
ATOM 1364 C CA . GLU A 1 167 ? 2.25 -33.312 -17.719 1 98 167 GLU A CA 1
ATOM 1365 C C . GLU A 1 167 ? 2.131 -32.688 -16.344 1 98 167 GLU A C 1
ATOM 1367 O O . GLU A 1 167 ? 2.545 -33.281 -15.344 1 98 167 GLU A O 1
ATOM 1372 N N . MET A 1 168 ? 1.573 -31.516 -16.234 1 97.19 168 MET A N 1
ATOM 1373 C CA . MET A 1 168 ? 1.326 -30.891 -14.938 1 97.19 168 MET A CA 1
ATOM 1374 C C . MET A 1 168 ? 0.166 -31.562 -14.219 1 97.19 168 MET A C 1
ATOM 1376 O O . MET A 1 168 ? -0.911 -31.734 -14.789 1 97.19 168 MET A O 1
ATOM 1380 N N . GLN A 1 169 ? 0.496 -31.922 -13.023 1 94.38 169 GLN A N 1
ATOM 1381 C CA . GLN A 1 169 ? -0.521 -32.562 -12.195 1 94.38 169 GLN A CA 1
ATOM 1382 C C . GLN A 1 169 ? -1.095 -31.594 -11.172 1 94.38 169 GLN A C 1
ATOM 1384 O O . GLN A 1 169 ? -0.382 -30.719 -10.672 1 94.38 169 GLN A O 1
ATOM 1389 N N . LYS A 1 170 ? -2.369 -31.797 -10.805 1 88.69 170 LYS A N 1
ATOM 1390 C CA . LYS A 1 170 ? -3.031 -30.922 -9.844 1 88.69 170 LYS A CA 1
ATOM 1391 C C . LYS A 1 170 ? -2.537 -31.188 -8.422 1 88.69 170 LYS A C 1
ATOM 1393 O O . LYS A 1 170 ? -2.205 -32.344 -8.078 1 88.69 170 LYS A O 1
ATOM 1398 N N . MET B 1 1 ? 15.008 -5.809 -17.375 1 61.06 1 MET B N 1
ATOM 1399 C CA . MET B 1 1 ? 15.898 -5.441 -16.281 1 61.06 1 MET B CA 1
ATOM 1400 C C . MET B 1 1 ? 15.703 -6.359 -15.078 1 61.06 1 MET B C 1
ATOM 1402 O O . MET B 1 1 ? 14.602 -6.867 -14.859 1 61.06 1 MET B O 1
ATOM 1406 N N . ALA B 1 2 ? 16.797 -6.551 -14.398 1 74.5 2 ALA B N 1
ATOM 1407 C CA . ALA B 1 2 ? 16.75 -7.504 -13.289 1 74.5 2 ALA B CA 1
ATOM 1408 C C . ALA B 1 2 ? 15.859 -6.988 -12.164 1 74.5 2 ALA B C 1
ATOM 1410 O O . ALA B 1 2 ? 15.883 -5.797 -11.836 1 74.5 2 ALA B O 1
ATOM 1411 N N . LEU B 1 3 ? 15.07 -7.863 -11.633 1 88.12 3 LEU B N 1
ATOM 1412 C CA . LEU B 1 3 ? 14.188 -7.527 -10.516 1 88.12 3 LEU B CA 1
ATOM 1413 C C . LEU B 1 3 ? 14.992 -7.258 -9.25 1 88.12 3 LEU B C 1
ATOM 1415 O O . LEU B 1 3 ? 16.031 -7.887 -9.023 1 88.12 3 LEU B O 1
ATOM 1419 N N . SER B 1 4 ? 14.57 -6.246 -8.484 1 89.81 4 SER B N 1
ATOM 1420 C CA . SER B 1 4 ? 15.188 -6 -7.184 1 89.81 4 SER B CA 1
ATOM 1421 C C . SER B 1 4 ? 14.969 -7.18 -6.242 1 89.81 4 SER B C 1
ATOM 1423 O O . SER B 1 4 ? 14.18 -8.078 -6.535 1 89.81 4 SER B O 1
ATOM 1425 N N . SER B 1 5 ? 15.711 -7.199 -5.141 1 95.38 5 SER B N 1
ATOM 1426 C CA . SER B 1 5 ? 15.562 -8.25 -4.141 1 95.38 5 SER B CA 1
ATOM 1427 C C . SER B 1 5 ? 14.773 -7.754 -2.928 1 95.38 5 SER B C 1
ATOM 1429 O O . SER B 1 5 ? 14.875 -6.582 -2.555 1 95.38 5 SER B O 1
ATOM 1431 N N . PRO B 1 6 ? 13.992 -8.695 -2.354 1 98.25 6 PRO B N 1
ATOM 1432 C CA . PRO B 1 6 ? 13.406 -8.336 -1.06 1 98.25 6 PRO B CA 1
ATOM 1433 C C . PRO B 1 6 ? 14.461 -7.988 -0.013 1 98.25 6 PRO B C 1
ATOM 1435 O O . PRO B 1 6 ? 15.617 -8.414 -0.127 1 98.25 6 PRO B O 1
ATOM 1438 N N . PHE B 1 7 ? 14.094 -7.211 0.935 1 98.56 7 PHE B N 1
ATOM 1439 C CA . PHE B 1 7 ? 15.023 -6.879 2.006 1 98.56 7 PHE B CA 1
ATOM 1440 C C . PHE B 1 7 ? 14.289 -6.672 3.322 1 98.56 7 PHE B C 1
ATOM 1442 O O . PHE B 1 7 ? 13.07 -6.457 3.332 1 98.56 7 PHE B O 1
ATOM 1449 N N . ASN B 1 8 ? 15.023 -6.781 4.398 1 98.75 8 ASN B N 1
ATOM 1450 C CA . ASN B 1 8 ? 14.469 -6.672 5.746 1 98.75 8 ASN B CA 1
ATOM 1451 C C . ASN B 1 8 ? 13.984 -5.254 6.043 1 98.75 8 ASN B C 1
ATOM 1453 O O . ASN B 1 8 ? 14.773 -4.309 6.027 1 98.75 8 ASN B O 1
ATOM 1457 N N . PHE B 1 9 ? 12.727 -5.148 6.379 1 98.56 9 PHE B N 1
ATOM 1458 C CA . PHE B 1 9 ? 12.117 -3.836 6.52 1 98.56 9 PHE B CA 1
ATOM 1459 C C . PHE B 1 9 ? 12.625 -3.127 7.766 1 98.56 9 PHE B C 1
ATOM 1461 O O . PHE B 1 9 ? 12.961 -1.94 7.723 1 98.56 9 PHE B O 1
ATOM 1468 N N . ARG B 1 10 ? 12.719 -3.828 8.852 1 97.75 10 ARG B N 1
ATOM 1469 C CA . ARG B 1 10 ? 13.203 -3.24 10.094 1 97.75 10 ARG B CA 1
ATOM 1470 C C . ARG B 1 10 ? 14.641 -2.756 9.945 1 97.75 10 ARG B C 1
ATOM 1472 O O . ARG B 1 10 ? 14.992 -1.677 10.43 1 97.75 10 ARG B O 1
ATOM 1479 N N . GLN B 1 11 ? 15.438 -3.549 9.312 1 98.25 11 GLN B N 1
ATOM 1480 C CA . GLN B 1 11 ? 16.828 -3.148 9.094 1 98.25 11 GLN B CA 1
ATOM 1481 C C . GLN B 1 11 ? 16.906 -1.919 8.195 1 98.25 11 GLN B C 1
ATOM 1483 O O . GLN B 1 11 ? 17.734 -1.036 8.414 1 98.25 11 GLN B O 1
ATOM 1488 N N . TRP B 1 12 ? 16.078 -1.952 7.137 1 98.5 12 TRP B N 1
ATOM 1489 C CA . TRP B 1 12 ? 16.031 -0.789 6.258 1 98.5 12 TRP B CA 1
ATOM 1490 C C . TRP B 1 12 ? 15.703 0.474 7.047 1 98.5 12 TRP B C 1
ATOM 1492 O O . TRP B 1 12 ? 16.312 1.522 6.84 1 98.5 12 TRP B O 1
ATOM 1502 N N . ILE B 1 13 ? 14.719 0.366 7.988 1 98.25 13 ILE B N 1
ATOM 1503 C CA . ILE B 1 13 ? 14.312 1.496 8.82 1 98.25 13 ILE B CA 1
ATOM 1504 C C . ILE B 1 13 ? 15.492 1.944 9.688 1 98.25 13 ILE B C 1
ATOM 1506 O O . ILE B 1 13 ? 15.789 3.139 9.773 1 98.25 13 ILE B O 1
ATOM 1510 N N . GLU B 1 14 ? 16.172 1.002 10.281 1 97.81 14 GLU B N 1
ATOM 1511 C CA . GLU B 1 14 ? 17.312 1.331 11.125 1 97.81 14 GLU B CA 1
ATOM 1512 C C . GLU B 1 14 ? 18.406 2.033 10.328 1 97.81 14 GLU B C 1
ATOM 1514 O O . GLU B 1 14 ? 18.969 3.037 10.773 1 97.81 14 GLU B O 1
ATOM 1519 N N . ASP B 1 15 ? 18.656 1.55 9.148 1 98.06 15 ASP B N 1
ATOM 1520 C CA . ASP B 1 15 ? 19.703 2.098 8.297 1 98.06 15 ASP B CA 1
ATOM 1521 C C . ASP B 1 15 ? 19.359 3.512 7.832 1 98.06 15 ASP B C 1
ATOM 1523 O O . ASP B 1 15 ? 20.25 4.297 7.504 1 98.06 15 ASP B O 1
ATOM 1527 N N . ASN B 1 16 ? 18.109 3.836 7.82 1 97.44 16 ASN B N 1
ATOM 1528 C CA . ASN B 1 16 ? 17.672 5.125 7.297 1 97.44 16 ASN B CA 1
ATOM 1529 C C . ASN B 1 16 ? 17.094 6.008 8.398 1 97.44 16 ASN B C 1
ATOM 1531 O O . ASN B 1 16 ? 16.5 7.051 8.109 1 97.44 16 ASN B O 1
ATOM 1535 N N . ARG B 1 17 ? 17.25 5.621 9.641 1 96.12 17 ARG B N 1
ATOM 1536 C CA . ARG B 1 17 ? 16.625 6.297 10.773 1 96.12 17 ARG B CA 1
ATOM 1537 C C . ARG B 1 17 ? 17.031 7.766 10.828 1 96.12 17 ARG B C 1
ATOM 1539 O O . ARG B 1 17 ? 16.234 8.617 11.227 1 96.12 17 ARG B O 1
ATOM 1546 N N . HIS B 1 18 ? 18.219 8.062 10.438 1 94.5 18 HIS B N 1
ATOM 1547 C CA . HIS B 1 18 ? 18.75 9.422 10.492 1 94.5 18 HIS B CA 1
ATOM 1548 C C . HIS B 1 18 ? 18.031 10.336 9.508 1 94.5 18 HIS B C 1
ATOM 1550 O O . HIS B 1 18 ? 18.094 11.562 9.641 1 94.5 18 HIS B O 1
ATOM 1556 N N . LEU B 1 19 ? 17.359 9.766 8.484 1 94.06 19 LEU B N 1
ATOM 1557 C CA . LEU B 1 19 ? 16.641 10.539 7.473 1 94.06 19 LEU B CA 1
ATOM 1558 C C . LEU B 1 19 ? 15.188 10.742 7.871 1 94.06 19 LEU B C 1
ATOM 1560 O O . LEU B 1 19 ? 14.445 11.445 7.184 1 94.06 19 LEU B O 1
ATOM 1564 N N . LEU B 1 20 ? 14.711 10.109 8.953 1 94.94 20 LEU B N 1
ATOM 1565 C CA . LEU B 1 20 ? 13.305 10.109 9.344 1 94.94 20 LEU B CA 1
ATOM 1566 C C . LEU B 1 20 ? 13.047 11.164 10.422 1 94.94 20 LEU B C 1
ATOM 1568 O O . LEU B 1 20 ? 12.102 11.039 11.1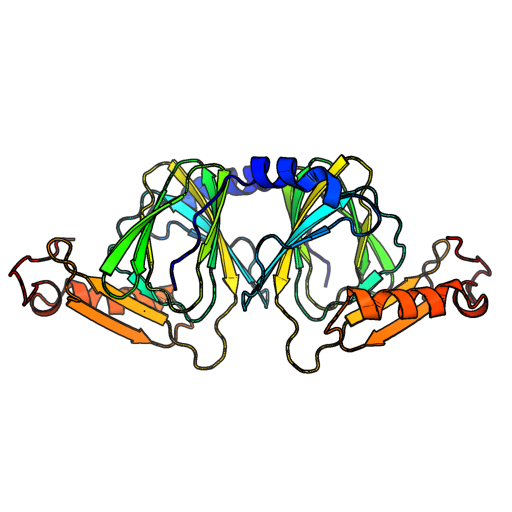95 1 94.94 20 LEU B O 1
ATOM 1572 N N . LYS B 1 21 ? 13.875 12.148 10.523 1 90.19 21 LYS B N 1
ATOM 1573 C CA . LYS B 1 21 ? 13.758 13.305 11.406 1 90.19 21 LYS B CA 1
ATOM 1574 C C . LYS B 1 21 ? 13.836 14.609 10.625 1 90.19 21 LYS B C 1
ATOM 1576 O O . LYS B 1 21 ? 14.281 14.625 9.477 1 90.19 21 LYS B O 1
ATOM 1581 N N . PRO B 1 22 ? 13.336 15.68 11.305 1 87.06 22 PRO B N 1
ATOM 1582 C CA . PRO B 1 22 ? 13.484 16.953 10.586 1 87.06 22 PRO B CA 1
ATOM 1583 C C . PRO B 1 22 ? 14.883 17.141 9.992 1 87.06 22 PRO B C 1
ATOM 1585 O O . PRO B 1 22 ? 15.859 16.625 10.547 1 87.06 22 PRO B O 1
ATOM 1588 N N . PRO B 1 23 ? 14.891 17.719 8.695 1 81.25 23 PRO B N 1
ATOM 1589 C CA . PRO B 1 23 ? 13.875 18.562 8.055 1 81.25 23 PRO B CA 1
ATOM 1590 C C . PRO B 1 23 ? 12.945 17.766 7.141 1 81.25 23 PRO B C 1
ATOM 1592 O O . PRO B 1 23 ? 11.859 18.25 6.793 1 81.25 23 PRO B O 1
ATOM 1595 N N . VAL B 1 24 ? 13.242 16.656 6.621 1 78.5 24 VAL B N 1
ATOM 1596 C CA . VAL B 1 24 ? 12.43 15.945 5.637 1 78.5 24 VAL B CA 1
ATOM 1597 C C . VAL B 1 24 ? 11.453 15.016 6.344 1 78.5 24 VAL B C 1
ATOM 1599 O O . VAL B 1 24 ? 10.242 15.07 6.109 1 78.5 24 VAL B O 1
ATOM 1602 N N . GLY B 1 25 ? 11.945 14.125 7.32 1 91.94 25 GLY B N 1
ATOM 1603 C CA . GLY B 1 25 ? 11.133 13.312 8.211 1 91.94 25 GLY B CA 1
ATOM 1604 C C . GLY B 1 25 ? 10.5 12.117 7.512 1 91.94 25 GLY B C 1
ATOM 1605 O O . GLY B 1 25 ? 9.68 11.414 8.102 1 91.94 25 GLY B O 1
ATOM 1606 N N . ASN B 1 26 ? 10.695 12.008 6.223 1 94.62 26 ASN B N 1
ATOM 1607 C CA . ASN B 1 26 ? 10.172 10.852 5.5 1 94.62 26 ASN B CA 1
ATOM 1608 C C . ASN B 1 26 ? 11.125 10.398 4.402 1 94.62 26 ASN B C 1
ATOM 1610 O O . ASN B 1 26 ? 12 11.156 3.975 1 94.62 26 ASN B O 1
ATOM 1614 N N . LYS B 1 27 ? 11.125 9.195 4.035 1 96.38 27 LYS B N 1
ATOM 1615 C CA . LYS B 1 27 ? 11.93 8.617 2.963 1 96.38 27 LYS B CA 1
ATOM 1616 C C . LYS B 1 27 ? 11.125 7.598 2.164 1 96.38 27 LYS B C 1
ATOM 1618 O O . LYS B 1 27 ? 10.523 6.684 2.738 1 96.38 27 LYS B O 1
ATOM 1623 N N . GLN B 1 28 ? 11.086 7.82 0.861 1 96.31 28 GLN B N 1
ATOM 1624 C CA . GLN B 1 28 ? 10.477 6.828 -0.019 1 96.31 28 GLN B CA 1
ATOM 1625 C C . GLN B 1 28 ? 11.336 5.574 -0.12 1 96.31 28 GLN B C 1
ATOM 1627 O O . GLN B 1 28 ? 12.555 5.664 -0.282 1 96.31 28 GLN B O 1
ATOM 1632 N N . VAL B 1 29 ? 10.758 4.414 -0.044 1 97.62 29 VAL B N 1
ATOM 1633 C CA . VAL B 1 29 ? 11.477 3.145 -0.017 1 97.62 29 VAL B CA 1
ATOM 1634 C C . VAL B 1 29 ? 11.852 2.734 -1.438 1 97.62 29 VAL B C 1
ATOM 1636 O O . VAL B 1 29 ? 12.977 2.275 -1.684 1 97.62 29 VAL B O 1
ATOM 1639 N N . TYR B 1 30 ? 10.938 2.789 -2.355 1 96.62 30 TYR B N 1
ATOM 1640 C CA . TYR B 1 30 ? 11.141 2.453 -3.76 1 96.62 30 TYR B CA 1
ATOM 1641 C C . TYR B 1 30 ? 11.039 3.693 -4.641 1 96.62 30 TYR B C 1
ATOM 1643 O O . TYR B 1 30 ? 10.109 4.488 -4.5 1 96.62 30 TYR B O 1
ATOM 1651 N N . LEU B 1 31 ? 11.977 3.855 -5.508 1 93.5 31 LEU B N 1
ATOM 1652 C CA . LEU B 1 31 ? 12.023 5.016 -6.391 1 93.5 31 LEU B CA 1
ATOM 1653 C C . LEU B 1 31 ? 11.867 4.594 -7.848 1 93.5 31 LEU B C 1
ATOM 1655 O O . LEU B 1 31 ? 12.258 3.486 -8.219 1 93.5 31 LEU B O 1
ATOM 1659 N N . GLY B 1 32 ? 11.344 5.465 -8.617 1 91.31 32 GLY B N 1
ATOM 1660 C CA . GLY B 1 32 ? 11.289 5.242 -10.055 1 91.31 32 GLY B CA 1
ATOM 1661 C C . GLY B 1 32 ? 10.211 4.262 -10.469 1 91.31 32 GLY B C 1
ATOM 1662 O O . GLY B 1 32 ? 10.18 3.803 -11.609 1 91.31 32 GLY B O 1
ATOM 1663 N N . ASN B 1 33 ? 9.398 3.84 -9.469 1 94.5 33 ASN B N 1
ATOM 1664 C CA . ASN B 1 33 ? 8.281 2.959 -9.789 1 94.5 33 ASN B CA 1
ATOM 1665 C C . ASN B 1 33 ? 7.027 3.752 -10.164 1 94.5 33 ASN B C 1
ATOM 1667 O O . ASN B 1 33 ? 7.051 4.984 -10.18 1 94.5 33 ASN B O 1
ATOM 1671 N N . ASP B 1 34 ? 5.902 3.021 -10.445 1 93.12 34 ASP B N 1
ATOM 1672 C CA . ASP B 1 34 ? 4.883 3.725 -11.219 1 93.12 34 ASP B CA 1
ATOM 1673 C C . ASP B 1 34 ? 3.582 3.854 -10.43 1 93.12 34 ASP B C 1
ATOM 1675 O O . ASP B 1 34 ? 2.773 4.742 -10.703 1 93.12 34 ASP B O 1
ATOM 1679 N N . ASP B 1 35 ? 3.346 2.969 -9.516 1 96.06 35 ASP B N 1
ATOM 1680 C CA . ASP B 1 35 ? 1.982 2.918 -9 1 96.06 35 ASP B CA 1
ATOM 1681 C C . ASP B 1 35 ? 1.914 3.469 -7.578 1 96.06 35 ASP B C 1
ATOM 1683 O O . ASP B 1 35 ? 0.971 4.18 -7.227 1 96.06 35 ASP B O 1
ATOM 1687 N N . PHE B 1 36 ? 2.957 3.156 -6.848 1 96.19 36 PHE B N 1
ATOM 1688 C CA . PHE B 1 36 ? 2.85 3.398 -5.414 1 96.19 36 PHE B CA 1
ATOM 1689 C C . PHE B 1 36 ? 3.971 4.312 -4.934 1 96.19 36 PHE B C 1
ATOM 1691 O O . PHE B 1 36 ? 5.102 4.219 -5.41 1 96.19 36 PHE B O 1
ATOM 1698 N N . ILE B 1 37 ? 3.586 5.172 -4.078 1 96.31 37 ILE B N 1
ATOM 1699 C CA . ILE B 1 37 ? 4.551 5.832 -3.207 1 96.31 37 ILE B CA 1
ATOM 1700 C C . ILE B 1 37 ? 4.598 5.125 -1.854 1 96.31 37 ILE B C 1
ATOM 1702 O O . ILE B 1 37 ? 3.668 5.246 -1.052 1 96.31 37 ILE B O 1
ATOM 1706 N N . ILE B 1 38 ? 5.582 4.32 -1.64 1 97.81 38 ILE B N 1
ATOM 1707 C CA . ILE B 1 38 ? 5.82 3.641 -0.372 1 97.81 38 ILE B CA 1
ATOM 1708 C C . ILE B 1 38 ? 6.855 4.414 0.442 1 97.81 38 ILE B C 1
ATOM 1710 O O . ILE B 1 38 ? 8.023 4.484 0.06 1 97.81 38 ILE B O 1
ATOM 1714 N N . MET B 1 39 ? 6.445 4.977 1.513 1 97.81 39 MET B N 1
ATOM 1715 C CA . MET B 1 39 ? 7.383 5.816 2.256 1 97.81 39 MET B CA 1
ATOM 1716 C C . MET B 1 39 ? 7.332 5.5 3.748 1 97.81 39 MET B C 1
ATOM 1718 O O . MET B 1 39 ? 6.316 5.012 4.246 1 97.81 39 MET B O 1
ATOM 1722 N N . VAL B 1 40 ? 8.406 5.664 4.387 1 98.56 40 VAL B N 1
ATOM 1723 C CA . VAL B 1 40 ? 8.516 5.609 5.84 1 98.56 40 VAL B CA 1
ATOM 1724 C C . VAL B 1 40 ? 8.625 7.027 6.402 1 98.56 40 VAL B C 1
ATOM 1726 O O . VAL B 1 40 ? 9.422 7.832 5.918 1 98.56 40 VAL B O 1
ATOM 1729 N N . VAL B 1 41 ? 7.754 7.332 7.352 1 97.88 41 VAL B N 1
ATOM 1730 C CA . VAL B 1 41 ? 7.684 8.672 7.934 1 97.88 41 VAL B CA 1
ATOM 1731 C C . VAL B 1 41 ? 8.016 8.602 9.422 1 97.88 41 VAL B C 1
ATOM 1733 O O . VAL B 1 41 ? 7.512 7.738 10.141 1 97.88 41 VAL B O 1
ATOM 1736 N N . GLY B 1 42 ? 8.891 9.398 9.852 1 97.94 42 GLY B N 1
ATOM 1737 C CA . GLY B 1 42 ? 9.281 9.43 11.25 1 97.94 42 GLY B CA 1
ATOM 1738 C C . GLY B 1 42 ? 8.898 10.727 11.945 1 97.94 42 GLY B C 1
ATOM 1739 O O . GLY B 1 42 ? 8.312 11.617 11.328 1 97.94 42 GLY B O 1
ATOM 1740 N N . GLY B 1 43 ? 9.102 10.734 13.273 1 96.5 43 GLY B N 1
ATOM 1741 C CA . GLY B 1 43 ? 8.945 11.93 14.086 1 96.5 43 GLY B CA 1
ATOM 1742 C C . GLY B 1 43 ? 10.227 12.352 14.781 1 96.5 43 GLY B C 1
ATOM 1743 O O . GLY B 1 43 ? 11.18 11.57 14.859 1 96.5 43 GLY B O 1
ATOM 1744 N N . PRO B 1 44 ? 10.328 13.562 15.328 1 96.25 44 PRO B N 1
ATOM 1745 C CA . PRO B 1 44 ? 9.188 14.469 15.461 1 96.25 44 PRO B CA 1
ATOM 1746 C C . PRO B 1 44 ? 8.922 15.273 14.188 1 96.25 44 PRO B C 1
ATOM 1748 O O . PRO B 1 44 ? 9.805 15.398 13.336 1 96.25 44 PRO B O 1
ATOM 1751 N N . ASN B 1 45 ? 7.676 15.656 13.969 1 92.31 45 ASN B N 1
ATOM 1752 C CA . ASN B 1 45 ? 7.355 16.625 12.93 1 92.31 45 ASN B CA 1
ATOM 1753 C C . ASN B 1 45 ? 6.738 17.891 13.523 1 92.31 45 ASN B C 1
ATOM 1755 O O . ASN B 1 45 ? 6.32 17.906 14.68 1 92.31 45 ASN B O 1
ATOM 1759 N N . SER B 1 46 ? 6.738 19.047 12.797 1 86.25 46 SER B N 1
ATOM 1760 C CA . SER B 1 46 ? 6.301 20.328 13.352 1 86.25 46 SER B CA 1
ATOM 1761 C C . SER B 1 46 ? 5.281 21 12.445 1 86.25 46 SER B C 1
ATOM 1763 O O . SER B 1 46 ? 4.824 22.109 12.727 1 86.25 46 SER B O 1
ATOM 1765 N N . ARG B 1 47 ? 4.941 20.359 11.383 1 89.19 47 ARG B N 1
ATOM 1766 C CA . ARG B 1 47 ? 4.012 20.984 10.453 1 89.19 47 ARG B CA 1
ATOM 1767 C C . ARG B 1 47 ? 2.613 21.078 11.055 1 89.19 47 ARG B C 1
ATOM 1769 O O . ARG B 1 47 ? 2.189 20.203 11.805 1 89.19 47 ARG B O 1
ATOM 1776 N N . LYS B 1 48 ? 1.928 22.188 10.664 1 94.56 48 LYS B N 1
ATOM 1777 C CA . LYS B 1 48 ? 0.618 22.438 11.258 1 94.56 48 LYS B CA 1
ATOM 1778 C C . LYS B 1 48 ? -0.474 22.469 10.195 1 94.56 48 LYS B C 1
ATOM 1780 O O . LYS B 1 48 ? -1.658 22.578 10.516 1 94.56 48 LYS B O 1
ATOM 1785 N N . ASP B 1 49 ? -0.055 22.422 8.93 1 96.69 49 ASP B N 1
ATOM 1786 C CA . ASP B 1 49 ? -1.041 22.406 7.852 1 96.69 49 ASP B CA 1
ATOM 1787 C C . ASP B 1 49 ? -1.739 21.047 7.77 1 96.69 49 ASP B C 1
ATOM 1789 O O . ASP B 1 49 ? -1.219 20.047 8.258 1 96.69 49 ASP B O 1
ATOM 1793 N N . TYR B 1 50 ? -2.936 21.047 7.238 1 97.94 50 TYR B N 1
ATOM 1794 C CA . TYR B 1 50 ? -3.654 19.859 6.801 1 97.94 50 TYR B CA 1
ATOM 1795 C C . TYR B 1 50 ? -3.439 19.609 5.312 1 97.94 50 TYR B C 1
ATOM 1797 O O . TYR B 1 50 ? -3.682 20.5 4.484 1 97.94 50 TYR B O 1
ATOM 1805 N N . HIS B 1 51 ? -2.953 18.422 5.051 1 98 51 HIS B N 1
ATOM 1806 C CA . HIS B 1 51 ? -2.768 18.016 3.664 1 98 51 HIS B CA 1
ATOM 1807 C C . HIS B 1 51 ? -4.07 17.5 3.062 1 98 51 HIS B C 1
ATOM 1809 O O . HIS B 1 51 ? -4.805 16.75 3.711 1 98 51 HIS B O 1
ATOM 1815 N N . TYR B 1 52 ? -4.434 18.031 1.939 1 98.06 52 TYR B N 1
ATOM 1816 C CA . TYR B 1 52 ? -5.508 17.484 1.111 1 98.06 52 TYR B CA 1
ATOM 1817 C C . TYR B 1 52 ? -4.949 16.703 -0.068 1 98.06 52 TYR B C 1
ATOM 1819 O O . TYR B 1 52 ? -4.172 17.234 -0.865 1 98.06 52 TYR B O 1
ATOM 1827 N N . ASN B 1 53 ? -5.211 15.492 -0.147 1 97.31 53 ASN B N 1
ATOM 1828 C CA . ASN B 1 53 ? -4.805 14.562 -1.193 1 97.31 53 ASN B CA 1
ATOM 1829 C C . ASN B 1 53 ? -6.008 13.938 -1.894 1 97.31 53 ASN B C 1
ATOM 1831 O O . ASN B 1 53 ? -6.934 13.461 -1.237 1 97.31 53 ASN B O 1
ATOM 1835 N N . GLU B 1 54 ? -6.039 13.938 -3.221 1 98 54 GLU B N 1
ATOM 1836 C CA . GLU B 1 54 ? -7.188 13.398 -3.943 1 98 54 GLU B CA 1
ATOM 1837 C C . GLU B 1 54 ? -7.148 11.867 -3.979 1 98 54 GLU B C 1
ATOM 1839 O O . GLU B 1 54 ? -8.117 11.227 -4.398 1 98 54 GLU B O 1
ATOM 1844 N N . GLY B 1 55 ? -6.09 11.25 -3.592 1 97.5 55 GLY B N 1
ATOM 1845 C CA . GLY B 1 55 ? -5.984 9.812 -3.4 1 97.5 55 GLY B CA 1
ATOM 1846 C C . GLY B 1 55 ? -6.074 9.398 -1.944 1 97.5 55 GLY B C 1
ATOM 1847 O O . GLY B 1 55 ? -5.941 10.227 -1.047 1 97.5 55 GLY B O 1
ATOM 1848 N N . GLU B 1 56 ? -6.27 8.086 -1.726 1 98.12 56 GLU B N 1
ATOM 1849 C CA . GLU B 1 56 ? -6.293 7.512 -0.385 1 98.12 56 GLU B CA 1
ATOM 1850 C C . GLU B 1 56 ? -4.883 7.402 0.193 1 98.12 56 GLU B C 1
ATOM 1852 O O . GLU B 1 56 ? -3.898 7.445 -0.546 1 98.12 56 GLU B O 1
ATOM 1857 N N . GLU B 1 57 ? -4.77 7.344 1.454 1 98.5 57 GLU B N 1
ATOM 1858 C CA . GLU B 1 57 ? -3.506 7.082 2.137 1 98.5 57 GLU B CA 1
ATOM 1859 C C . GLU B 1 57 ? -3.646 5.938 3.135 1 98.5 57 GLU B C 1
ATOM 1861 O O . GLU B 1 57 ? -4.551 5.945 3.973 1 98.5 57 GLU B O 1
ATOM 1866 N N . PHE B 1 58 ? -2.807 4.953 2.998 1 98.69 58 PHE B N 1
ATOM 1867 C CA . PHE B 1 58 ? -2.77 3.832 3.932 1 98.69 58 PHE B CA 1
ATOM 1868 C C . PHE B 1 58 ? -1.678 4.035 4.977 1 98.69 58 PHE B C 1
ATOM 1870 O O . PHE B 1 58 ? -0.525 4.305 4.633 1 98.69 58 PHE B O 1
ATOM 1877 N N . PHE B 1 59 ? -2.074 3.939 6.293 1 98.88 59 PHE B N 1
ATOM 1878 C CA . PHE B 1 59 ? -1.147 4.082 7.41 1 98.88 59 PHE B CA 1
ATOM 1879 C C . PHE B 1 59 ? -0.932 2.746 8.109 1 98.88 59 PHE B C 1
ATOM 1881 O O . PHE B 1 59 ? -1.894 2.041 8.422 1 98.88 59 PHE B O 1
ATOM 1888 N N . TYR B 1 60 ? 0.228 2.334 8.328 1 98.88 60 TYR B N 1
ATOM 1889 C CA . TYR B 1 60 ? 0.644 1.283 9.25 1 98.88 60 TYR B CA 1
ATOM 1890 C C . TYR B 1 60 ? 1.677 1.806 10.242 1 98.88 60 TYR B C 1
ATOM 1892 O O . TYR B 1 60 ? 2.824 2.066 9.875 1 98.88 60 TYR B O 1
ATOM 1900 N N . GLN B 1 61 ? 1.251 2.004 11.477 1 98.88 61 GLN B N 1
ATOM 1901 C CA . GLN B 1 61 ? 2.131 2.576 12.484 1 98.88 61 GLN B CA 1
ATOM 1902 C C . GLN B 1 61 ? 3.057 1.515 13.078 1 98.88 61 GLN B C 1
ATOM 1904 O O . GLN B 1 61 ? 2.594 0.562 13.703 1 98.88 61 GLN B O 1
ATOM 1909 N N . ILE B 1 62 ? 4.344 1.71 12.922 1 98.62 62 ILE B N 1
ATOM 1910 C CA . ILE B 1 62 ? 5.336 0.681 13.211 1 98.62 62 ILE B CA 1
ATOM 1911 C C . ILE B 1 62 ? 5.93 0.91 14.602 1 98.62 62 ILE B C 1
ATOM 1913 O O . ILE B 1 62 ? 6.039 -0.025 15.398 1 98.62 62 ILE B O 1
ATOM 1917 N N . GLU B 1 63 ? 6.348 2.146 14.867 1 98.56 63 GLU B N 1
ATOM 1918 C CA . GLU B 1 63 ? 6.898 2.514 16.172 1 98.56 63 GLU B CA 1
ATOM 1919 C C . GLU B 1 63 ? 6.176 3.727 16.75 1 98.56 63 GLU B C 1
ATOM 1921 O O . GLU B 1 63 ? 6.004 4.738 16.062 1 98.56 63 GLU B O 1
ATOM 1926 N N . GLY B 1 64 ? 5.824 3.602 18 1 98.56 64 GLY B N 1
ATOM 1927 C CA . GLY B 1 64 ? 5.223 4.727 18.703 1 98.56 64 GLY B CA 1
ATOM 1928 C C . GLY B 1 64 ? 3.826 5.059 18.203 1 98.56 64 GLY B C 1
ATOM 1929 O O . GLY B 1 64 ? 3.346 4.469 17.234 1 98.56 64 GLY B O 1
ATOM 1930 N N . ASP B 1 65 ? 3.174 5.914 18.938 1 98.69 65 ASP B N 1
ATOM 1931 C CA . ASP B 1 65 ? 1.812 6.344 18.641 1 98.69 65 ASP B CA 1
ATOM 1932 C C . ASP B 1 65 ? 1.804 7.723 17.984 1 98.69 65 ASP B C 1
ATOM 1934 O O . ASP B 1 65 ? 2.633 8.578 18.312 1 98.69 65 ASP B O 1
ATOM 1938 N N . ILE B 1 66 ? 0.846 7.91 17.094 1 98.69 66 ILE B N 1
ATOM 1939 C CA . ILE B 1 66 ? 0.683 9.234 16.516 1 98.69 66 ILE B CA 1
ATOM 1940 C C . ILE B 1 66 ? -0.783 9.656 16.594 1 98.69 66 ILE B C 1
ATOM 1942 O O . ILE B 1 66 ? -1.643 8.867 16.984 1 98.69 66 ILE B O 1
ATOM 1946 N N . VAL B 1 67 ? -1.007 10.891 16.312 1 98.44 67 VAL B N 1
ATOM 1947 C CA . VAL B 1 67 ? -2.365 11.391 16.141 1 98.44 67 VAL B CA 1
ATOM 1948 C C . VAL B 1 67 ? -2.535 11.969 14.742 1 98.44 67 VAL B C 1
ATOM 1950 O O . VAL B 1 67 ? -1.746 12.812 14.305 1 98.44 67 VAL B O 1
ATOM 1953 N N . LEU B 1 68 ? -3.48 11.445 14.008 1 98.44 68 LEU B N 1
ATOM 1954 C CA . LEU B 1 68 ? -3.881 12.023 12.734 1 98.44 68 LEU B CA 1
ATOM 1955 C C . LEU B 1 68 ? -5.02 13.023 12.922 1 98.44 68 LEU B C 1
ATOM 1957 O O . LEU B 1 68 ? -6.16 12.625 13.164 1 98.44 68 LEU B O 1
ATOM 1961 N N . LYS B 1 69 ? -4.648 14.273 12.812 1 97.69 69 LYS B N 1
ATOM 1962 C CA . LYS B 1 69 ? -5.703 15.289 12.859 1 97.69 69 LYS B CA 1
ATOM 1963 C C . LYS B 1 69 ? -6.426 15.383 11.523 1 97.69 69 LYS B C 1
ATOM 1965 O O . LYS B 1 69 ? -5.793 15.398 10.469 1 97.69 69 LYS B O 1
ATOM 1970 N N . VAL B 1 70 ? -7.742 15.391 11.547 1 97.62 70 VAL B N 1
ATOM 1971 C CA . VAL B 1 70 ? -8.516 15.477 10.312 1 97.62 70 VAL B CA 1
ATOM 1972 C C . VAL B 1 70 ? -9.609 16.531 10.461 1 97.62 70 VAL B C 1
ATOM 1974 O O . VAL B 1 70 ? -9.875 17.016 11.57 1 97.62 70 VAL B O 1
ATOM 1977 N N . ILE B 1 71 ? -10.094 16.984 9.32 1 95.69 71 ILE B N 1
ATOM 1978 C CA . ILE B 1 71 ? -11.32 17.766 9.281 1 95.69 71 ILE B CA 1
ATOM 1979 C C . ILE B 1 71 ? -12.484 16.891 8.82 1 95.69 71 ILE B C 1
ATOM 1981 O O . ILE B 1 71 ? -12.523 16.453 7.668 1 95.69 71 ILE B O 1
ATOM 1985 N N . GLU B 1 72 ? -13.32 16.516 9.711 1 92.25 72 GLU B N 1
ATOM 1986 C CA . GLU B 1 72 ? -14.516 15.719 9.43 1 92.25 72 GLU B CA 1
ATOM 1987 C C . GLU B 1 72 ? -15.781 16.562 9.523 1 92.25 72 GLU B C 1
ATOM 1989 O O . GLU B 1 72 ? -16.094 17.109 10.586 1 92.25 72 GLU B O 1
ATOM 1994 N N . GLU B 1 73 ? -16.469 16.656 8.414 1 89 73 GLU B N 1
ATOM 1995 C CA . GLU B 1 73 ? -17.672 17.484 8.359 1 89 73 GLU B CA 1
ATOM 1996 C C . GLU B 1 73 ? -17.391 18.906 8.836 1 89 73 GLU B C 1
ATOM 1998 O O . GLU B 1 73 ? -18.141 19.438 9.664 1 89 73 GLU B O 1
ATOM 2003 N N . GLY B 1 74 ? -16.266 19.406 8.484 1 87 74 GLY B N 1
ATOM 2004 C CA . GLY B 1 74 ? -15.891 20.781 8.727 1 87 74 GLY B CA 1
ATOM 2005 C C . GLY B 1 74 ? -15.328 21.016 10.117 1 87 74 GLY B C 1
ATOM 2006 O O . GLY B 1 74 ? -14.977 22.141 10.469 1 87 74 GLY B O 1
ATOM 2007 N N . LYS B 1 75 ? -15.258 20.031 10.867 1 89.94 75 LYS B N 1
ATOM 2008 C CA . LYS B 1 75 ? -14.773 20.172 12.234 1 89.94 75 LYS B CA 1
ATOM 2009 C C . LYS B 1 75 ? -13.5 19.359 12.445 1 89.94 75 LYS B C 1
ATOM 2011 O O . LYS B 1 75 ? -13.367 18.25 11.93 1 89.94 75 LYS B O 1
ATOM 2016 N N . PRO B 1 76 ? -12.633 19.969 13.242 1 93.5 76 PRO B N 1
ATOM 2017 C CA . PRO B 1 76 ? -11.414 19.203 13.547 1 93.5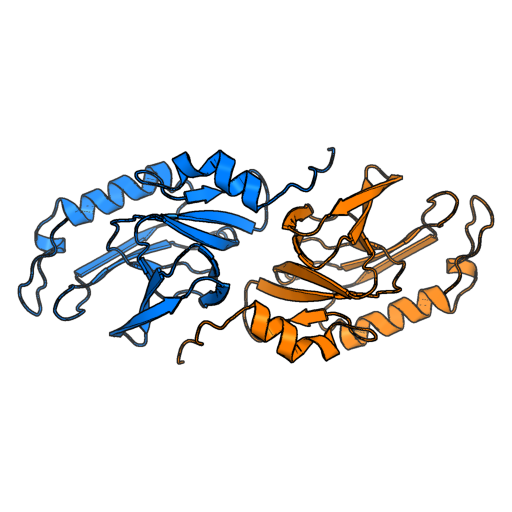 76 PRO B CA 1
ATOM 2018 C C . PRO B 1 76 ? -11.688 17.969 14.391 1 93.5 76 PRO B C 1
ATOM 2020 O O . PRO B 1 76 ? -12.539 18 15.281 1 93.5 76 PRO B O 1
ATOM 2023 N N . LYS B 1 77 ? -11.078 16.859 14.07 1 95.38 77 LYS B N 1
ATOM 2024 C CA . LYS B 1 77 ? -11.164 15.609 14.805 1 95.38 77 LYS B CA 1
ATOM 2025 C C . LYS B 1 77 ? -9.797 14.938 14.906 1 95.38 77 LYS B C 1
ATOM 2027 O O . LYS B 1 77 ? -9.016 14.953 13.953 1 95.38 77 LYS B O 1
ATOM 2032 N N . ASP B 1 78 ? -9.508 14.398 16.109 1 96.88 78 ASP B N 1
ATOM 2033 C CA . ASP B 1 78 ? -8.266 13.656 16.312 1 96.88 78 ASP B CA 1
ATOM 2034 C C . ASP B 1 78 ? -8.484 12.156 16.156 1 96.88 78 ASP B C 1
ATOM 2036 O O . ASP B 1 78 ? -9.391 11.594 16.766 1 96.88 78 ASP B O 1
ATOM 2040 N N . ILE B 1 79 ? -7.699 11.5 15.391 1 98.19 79 ILE B N 1
ATOM 2041 C CA . ILE B 1 79 ? -7.707 10.047 15.234 1 98.19 79 ILE B CA 1
ATOM 2042 C C . ILE B 1 79 ? -6.387 9.469 15.75 1 98.19 79 ILE B C 1
ATOM 2044 O O . ILE B 1 79 ? -5.359 9.562 15.07 1 98.19 79 ILE B O 1
ATOM 2048 N N . PRO B 1 80 ? -6.395 8.914 16.906 1 98.62 80 PRO B N 1
ATOM 2049 C CA . PRO B 1 80 ? -5.172 8.234 17.344 1 98.62 80 PRO B CA 1
ATOM 2050 C C . PRO B 1 80 ? -4.855 6.992 16.516 1 98.62 80 PRO B C 1
ATOM 2052 O O . PRO B 1 80 ? -5.754 6.215 16.203 1 98.62 80 PRO B O 1
ATOM 2055 N N . ILE B 1 81 ? -3.652 6.836 16.109 1 98.75 81 ILE B N 1
ATOM 2056 C CA . ILE B 1 81 ? -3.131 5.625 15.477 1 98.75 81 ILE B CA 1
ATOM 2057 C C . ILE B 1 81 ? -1.979 5.07 16.312 1 98.75 81 ILE B C 1
ATOM 2059 O O . ILE B 1 81 ? -0.879 5.625 16.312 1 98.75 81 ILE B O 1
ATOM 2063 N N . ARG B 1 82 ? -2.225 3.998 16.969 1 98.69 82 ARG B N 1
ATOM 2064 C CA . ARG B 1 82 ? -1.26 3.438 17.906 1 98.69 82 ARG B CA 1
ATOM 2065 C C . ARG B 1 82 ? -0.296 2.488 17.203 1 98.69 82 ARG B C 1
ATOM 2067 O O . ARG B 1 82 ? -0.579 2.014 16.094 1 98.69 82 ARG B O 1
ATOM 2074 N N . GLU B 1 83 ? 0.867 2.305 17.891 1 98.75 83 GLU B N 1
ATOM 2075 C CA . GLU B 1 83 ? 1.823 1.325 17.375 1 98.75 83 GLU B CA 1
ATOM 2076 C C . GLU B 1 83 ? 1.136 0.004 17.047 1 98.75 83 GLU B C 1
ATOM 2078 O O . GLU B 1 83 ? 0.362 -0.519 17.844 1 98.75 83 GLU B O 1
ATOM 2083 N N . GLY B 1 84 ? 1.315 -0.464 15.828 1 98.62 84 GLY B N 1
ATOM 2084 C CA . GLY B 1 84 ? 0.764 -1.741 15.406 1 98.62 84 GLY B CA 1
ATOM 2085 C C . GLY B 1 84 ? -0.589 -1.613 14.727 1 98.62 84 GLY B C 1
ATOM 2086 O O . GLY B 1 84 ? -1.13 -2.598 14.219 1 98.62 84 GLY B O 1
ATOM 2087 N N . GLU B 1 85 ? -1.174 -0.447 14.703 1 98.88 85 GLU B N 1
ATOM 2088 C CA . GLU B 1 85 ? -2.49 -0.26 14.102 1 98.88 85 GLU B CA 1
ATOM 2089 C C . GLU B 1 85 ? -2.373 0.173 12.641 1 98.88 85 GLU B C 1
ATOM 2091 O O . GLU B 1 85 ? -1.35 0.726 12.234 1 98.88 85 GLU B O 1
ATOM 2096 N N . ILE B 1 86 ? -3.377 -0.167 11.836 1 98.88 86 ILE B N 1
ATOM 2097 C CA . ILE B 1 86 ? -3.486 0.286 10.453 1 98.88 86 ILE B CA 1
ATOM 2098 C C . ILE B 1 86 ? -4.723 1.168 10.297 1 98.88 86 ILE B C 1
ATOM 2100 O O . ILE B 1 86 ? -5.652 1.099 11.109 1 98.88 86 ILE B O 1
ATOM 2104 N N . PHE B 1 87 ? -4.676 1.993 9.32 1 98.75 87 PHE B N 1
ATOM 2105 C CA . PHE B 1 87 ? -5.75 2.932 9.023 1 98.75 87 PHE B CA 1
ATOM 2106 C C . PHE B 1 87 ? -5.742 3.324 7.555 1 98.75 87 PHE B C 1
ATOM 2108 O O . PHE B 1 87 ? -4.676 3.547 6.973 1 98.75 87 PHE B O 1
ATOM 2115 N N . LEU B 1 88 ? -6.895 3.332 6.898 1 98.56 88 LEU B N 1
ATOM 2116 C CA . LEU B 1 88 ? -7.031 3.838 5.535 1 98.56 88 LEU B CA 1
ATOM 2117 C C . LEU B 1 88 ? -7.773 5.168 5.52 1 98.56 88 LEU B C 1
ATOM 2119 O O . LEU B 1 88 ? -8.969 5.219 5.832 1 98.56 88 LEU B O 1
ATOM 2123 N N . LEU B 1 89 ? -7.09 6.199 5.234 1 98.38 89 LEU B N 1
ATOM 2124 C CA . LEU B 1 89 ? -7.688 7.523 5.109 1 98.38 89 LEU B CA 1
ATOM 2125 C C . LEU B 1 89 ? -8.328 7.703 3.74 1 98.38 89 LEU B C 1
ATOM 2127 O O . LEU B 1 89 ? -7.664 7.562 2.713 1 98.38 89 LEU B O 1
ATOM 2131 N N . PRO B 1 90 ? -9.633 7.977 3.686 1 97.31 90 PRO B N 1
ATOM 2132 C CA . PRO B 1 90 ? -10.273 8.203 2.389 1 97.31 90 PRO B CA 1
ATOM 2133 C C . PRO B 1 90 ? -9.719 9.422 1.657 1 97.31 90 PRO B C 1
ATOM 2135 O O . PRO B 1 90 ? -9.109 10.289 2.279 1 97.31 90 PRO B O 1
ATOM 2138 N N . ALA B 1 91 ? -9.945 9.43 0.352 1 97.44 91 ALA B N 1
ATOM 2139 C CA . ALA B 1 91 ? -9.531 10.547 -0.492 1 97.44 91 ALA B CA 1
ATOM 2140 C C . ALA B 1 91 ? -10.18 11.852 -0.036 1 97.44 91 ALA B C 1
ATOM 2142 O O . ALA B 1 91 ? -11.305 11.844 0.483 1 97.44 91 ALA B O 1
ATOM 2143 N N . LYS B 1 92 ? -9.445 12.945 -0.156 1 97.12 92 LYS B N 1
ATOM 2144 C CA . LYS B 1 92 ? -9.961 14.305 -0.095 1 97.12 92 LYS B CA 1
ATOM 2145 C C . LYS B 1 92 ? -10.328 14.688 1.336 1 97.12 92 LYS B C 1
ATOM 2147 O O . LYS B 1 92 ? -11.109 15.617 1.554 1 97.12 92 LYS B O 1
ATOM 2152 N N . VAL B 1 93 ? -9.867 13.945 2.279 1 97.5 93 VAL B N 1
ATOM 2153 C CA . VAL B 1 93 ? -10.039 14.312 3.682 1 97.5 93 VAL B CA 1
ATOM 2154 C C . VAL B 1 93 ? -8.828 15.125 4.148 1 97.5 93 VAL B C 1
ATOM 2156 O O . VAL B 1 93 ? -7.723 14.594 4.254 1 97.5 93 VAL B O 1
ATOM 2159 N N . PRO B 1 94 ? -9.008 16.406 4.434 1 98.12 94 PRO B N 1
ATOM 2160 C CA . PRO B 1 94 ? -7.875 17.141 4.996 1 98.12 94 PRO B CA 1
ATOM 2161 C C . PRO B 1 94 ? -7.324 16.5 6.266 1 98.12 94 PRO B C 1
ATOM 2163 O O . PRO B 1 94 ? -8.086 16.188 7.184 1 98.12 94 PRO B O 1
ATOM 2166 N N . HIS B 1 95 ? -6.008 16.25 6.305 1 98.44 95 HIS B N 1
ATOM 2167 C CA . HIS B 1 95 ? -5.402 15.508 7.402 1 98.44 95 HIS B CA 1
ATOM 2168 C C . HIS B 1 95 ? -4.027 16.062 7.754 1 98.44 95 HIS B C 1
ATOM 2170 O O . HIS B 1 95 ? -3.348 16.641 6.902 1 98.44 95 HIS B O 1
ATOM 2176 N N . SER B 1 96 ? -3.666 15.953 8.969 1 97.88 96 SER B N 1
ATOM 2177 C CA . SER B 1 96 ? -2.396 16.438 9.508 1 97.88 96 SER B CA 1
ATOM 2178 C C . SER B 1 96 ? -1.824 15.445 10.523 1 97.88 96 SER B C 1
ATOM 2180 O O . SER B 1 96 ? -2.146 15.516 11.711 1 97.88 96 SER B O 1
ATOM 2182 N N . PRO B 1 97 ? -0.909 14.547 10.031 1 97.75 97 PRO B N 1
ATOM 2183 C CA . PRO B 1 97 ? -0.295 13.641 11.008 1 97.75 97 PRO B CA 1
ATOM 2184 C C . PRO B 1 97 ? 0.61 14.375 12 1 97.75 97 PRO B C 1
ATOM 2186 O O . PRO B 1 97 ? 1.459 15.172 11.586 1 97.75 97 PRO B O 1
ATOM 2189 N N . ARG B 1 98 ? 0.4 14.164 13.281 1 97.5 98 ARG B N 1
ATOM 2190 C CA . ARG B 1 98 ? 1.272 14.625 14.359 1 97.5 98 ARG B CA 1
ATOM 2191 C C . ARG B 1 98 ? 2.117 13.477 14.906 1 97.5 98 ARG B C 1
ATOM 2193 O O . ARG B 1 98 ? 1.597 12.57 15.562 1 97.5 98 ARG B O 1
ATOM 2200 N N . ARG B 1 99 ? 3.396 13.586 14.625 1 98.06 99 ARG B N 1
ATOM 2201 C CA . ARG B 1 99 ? 4.32 12.5 14.969 1 98.06 99 ARG B CA 1
ATOM 2202 C C . ARG B 1 99 ? 5.324 12.953 16.016 1 98.06 99 ARG B C 1
ATOM 2204 O O . ARG B 1 99 ? 6.215 13.758 15.742 1 98.06 99 ARG B O 1
ATOM 2211 N N . PRO B 1 100 ? 5.18 12.492 17.281 1 97.44 100 PRO B N 1
ATOM 2212 C CA . PRO B 1 100 ? 6.211 12.75 18.281 1 97.44 100 PRO B CA 1
ATOM 2213 C C . PRO B 1 100 ? 7.555 12.125 17.922 1 97.44 100 PRO B C 1
ATOM 2215 O O . PRO B 1 100 ? 7.648 11.359 16.969 1 97.44 100 PRO B O 1
ATOM 2218 N N . ALA B 1 101 ? 8.555 12.477 18.734 1 96.56 101 ALA B N 1
ATOM 2219 C CA . ALA B 1 101 ? 9.883 11.906 18.531 1 96.56 101 ALA B CA 1
ATOM 2220 C C . ALA B 1 101 ? 9.852 10.383 18.641 1 96.56 101 ALA B C 1
ATOM 2222 O O . ALA B 1 101 ? 9.086 9.828 19.422 1 96.56 101 ALA B O 1
ATOM 2223 N N . ASN B 1 102 ? 10.648 9.727 17.844 1 95.75 102 ASN B N 1
ATOM 2224 C CA . ASN B 1 102 ? 10.883 8.289 17.875 1 95.75 102 ASN B CA 1
ATOM 2225 C C . ASN B 1 102 ? 9.648 7.508 17.438 1 95.75 102 ASN B C 1
ATOM 2227 O O . ASN B 1 102 ? 9.328 6.469 18.016 1 95.75 102 ASN B O 1
ATOM 2231 N N . THR B 1 103 ? 8.859 8.086 16.609 1 98.19 103 THR B N 1
ATOM 2232 C CA . THR B 1 103 ? 7.777 7.359 15.953 1 98.19 103 THR B CA 1
ATOM 2233 C C . THR B 1 103 ? 8.133 7.051 14.5 1 98.19 103 THR B C 1
ATOM 2235 O O . THR B 1 103 ? 8.859 7.809 13.867 1 98.19 103 THR B O 1
ATOM 2238 N N . VAL B 1 104 ? 7.688 5.957 14.031 1 98.69 104 VAL B N 1
ATOM 2239 C CA . VAL B 1 104 ? 7.91 5.539 12.648 1 98.69 104 VAL B CA 1
ATOM 2240 C C . VAL B 1 104 ? 6.637 4.91 12.086 1 98.69 104 VAL B C 1
ATOM 2242 O O . VAL B 1 104 ? 5.98 4.109 12.766 1 98.69 104 VAL B O 1
ATOM 2245 N N . GLY B 1 105 ? 6.234 5.32 10.906 1 98.62 105 GLY B N 1
ATOM 2246 C CA . GLY B 1 105 ? 5.086 4.727 10.242 1 98.62 105 GLY B CA 1
ATOM 2247 C C . GLY B 1 105 ? 5.316 4.484 8.758 1 98.62 105 GLY B C 1
ATOM 2248 O O . GLY B 1 105 ? 6.074 5.211 8.117 1 98.62 105 GLY B O 1
ATOM 2249 N N . LEU B 1 106 ? 4.73 3.434 8.242 1 98.81 106 LEU B N 1
ATOM 2250 C CA . LEU B 1 106 ? 4.621 3.207 6.805 1 98.81 106 LEU B CA 1
ATOM 2251 C C . LEU B 1 106 ? 3.393 3.91 6.234 1 98.81 106 LEU B C 1
ATOM 2253 O O . LEU B 1 106 ? 2.293 3.785 6.781 1 98.81 106 LEU B O 1
ATOM 2257 N N . VAL B 1 107 ? 3.572 4.684 5.23 1 98.69 107 VAL B N 1
ATOM 2258 C CA . VAL B 1 107 ? 2.469 5.324 4.523 1 98.69 107 VAL B CA 1
ATOM 2259 C C . VAL B 1 107 ? 2.508 4.934 3.047 1 98.69 107 VAL B C 1
ATOM 2261 O O . VAL B 1 107 ? 3.555 5.027 2.4 1 98.69 107 VAL B O 1
ATOM 2264 N N . VAL B 1 108 ? 1.415 4.457 2.529 1 98.5 108 VAL B N 1
ATOM 2265 C CA . VAL B 1 108 ? 1.288 4.102 1.119 1 98.5 108 VAL B CA 1
ATOM 2266 C C . VAL B 1 108 ? 0.302 5.047 0.435 1 98.5 108 VAL B C 1
ATOM 2268 O O . VAL B 1 108 ? -0.825 5.223 0.904 1 98.5 108 VAL B O 1
ATOM 2271 N N . GLU B 1 109 ? 0.706 5.668 -0.595 1 97.81 109 GLU B N 1
ATOM 2272 C CA . GLU B 1 109 ? -0.115 6.5 -1.469 1 97.81 109 GLU B CA 1
ATOM 2273 C C . GLU B 1 109 ? 0.029 6.078 -2.928 1 97.81 109 GLU B C 1
ATOM 2275 O O . GLU B 1 109 ? 0.923 5.301 -3.27 1 97.81 109 GLU B O 1
ATOM 2280 N N . ARG B 1 110 ? -0.865 6.445 -3.748 1 97.19 110 ARG B N 1
ATOM 2281 C CA . ARG B 1 110 ? -0.643 6.336 -5.188 1 97.19 110 ARG B CA 1
ATOM 2282 C C . ARG B 1 110 ? -0.087 7.637 -5.754 1 97.19 110 ARG B C 1
ATOM 2284 O O . ARG B 1 110 ? -0.22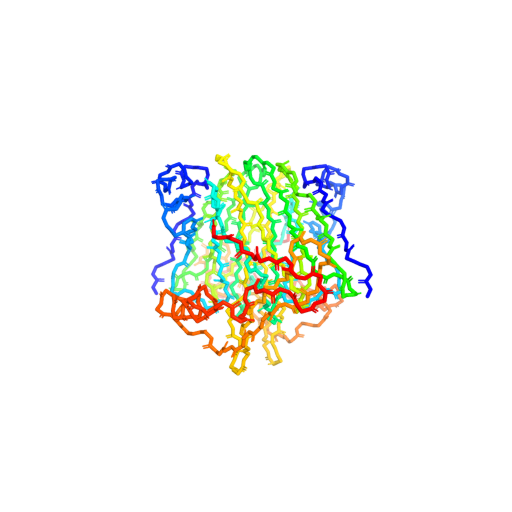4 8.695 -5.141 1 97.19 110 ARG B O 1
ATOM 2291 N N . TYR B 1 111 ? 0.619 7.539 -6.855 1 95.19 111 TYR B N 1
ATOM 2292 C CA . TYR B 1 111 ? 1.03 8.758 -7.551 1 95.19 111 TYR B CA 1
ATOM 2293 C C . TYR B 1 111 ? -0.181 9.555 -8.016 1 95.19 111 TYR B C 1
ATOM 2295 O O . TYR B 1 111 ? -1.247 8.992 -8.266 1 95.19 111 TYR B O 1
ATOM 2303 N N . ARG B 1 112 ? 0.038 10.82 -8.117 1 95.81 112 ARG B N 1
ATOM 2304 C CA . ARG B 1 112 ? -1.025 11.711 -8.57 1 95.81 112 ARG B CA 1
ATOM 2305 C C . ARG B 1 112 ? -1.399 11.422 -10.023 1 95.81 112 ARG B C 1
ATOM 2307 O O . ARG B 1 112 ? -0.528 11.164 -10.852 1 95.81 112 ARG B O 1
ATOM 2314 N N . ARG B 1 113 ? -2.711 11.398 -10.234 1 93.88 113 ARG B N 1
ATOM 2315 C CA . ARG B 1 113 ? -3.186 11.367 -11.617 1 93.88 113 ARG B CA 1
ATOM 2316 C C . ARG B 1 113 ? -3.121 12.758 -12.242 1 93.88 113 ARG B C 1
ATOM 2318 O O . ARG B 1 113 ? -3.008 13.758 -11.539 1 93.88 113 ARG B O 1
ATOM 2325 N N . GLU B 1 114 ? -3.119 12.758 -13.57 1 93.06 114 GLU B N 1
ATOM 2326 C CA . GLU B 1 114 ? -3.023 14.031 -14.281 1 93.06 114 GLU B CA 1
ATOM 2327 C C . GLU B 1 114 ? -4.098 15.008 -13.82 1 93.06 114 GLU B C 1
ATOM 2329 O O . GLU B 1 114 ? -5.277 14.656 -13.758 1 93.06 114 GLU B O 1
ATOM 2334 N N . GLY B 1 115 ? -3.693 16.156 -13.414 1 94.88 115 GLY B N 1
ATOM 2335 C CA . GLY B 1 115 ? -4.629 17.219 -13.086 1 94.88 115 GLY B CA 1
ATOM 2336 C C . GLY B 1 115 ? -5.016 17.25 -11.617 1 94.88 115 GLY B C 1
ATOM 2337 O O . GLY B 1 115 ? -5.648 18.188 -11.148 1 94.88 115 GLY B O 1
ATOM 2338 N N . GLU B 1 116 ? -4.727 16.234 -10.898 1 97.25 116 GLU B N 1
ATOM 2339 C CA . GLU B 1 116 ? -5.055 16.203 -9.477 1 97.25 116 GLU B CA 1
ATOM 2340 C C . GLU B 1 116 ? -4.266 17.25 -8.695 1 97.25 116 GLU B C 1
ATOM 2342 O O . GLU B 1 116 ? -3.109 17.531 -9.023 1 97.25 116 GLU B O 1
ATOM 2347 N N . MET B 1 117 ? -4.883 17.812 -7.73 1 97.5 117 MET B N 1
ATOM 2348 C CA . MET B 1 117 ? -4.258 18.859 -6.922 1 97.5 117 MET B CA 1
ATOM 2349 C C . MET B 1 117 ? -4.027 18.375 -5.492 1 97.5 117 MET B C 1
ATOM 2351 O O . MET B 1 117 ? -4.836 17.625 -4.949 1 97.5 117 MET B O 1
ATOM 2355 N N . ASP B 1 118 ? -2.93 18.859 -4.902 1 98.12 118 ASP B N 1
ATOM 2356 C CA . ASP B 1 118 ? -2.742 18.797 -3.457 1 98.12 118 ASP B CA 1
ATOM 2357 C C . ASP B 1 118 ? -3.207 20.094 -2.799 1 98.12 118 ASP B C 1
ATOM 2359 O O . ASP B 1 118 ? -3.125 21.172 -3.4 1 98.12 118 ASP B O 1
ATOM 2363 N N . GLY B 1 119 ? -3.703 19.922 -1.646 1 98.25 119 GLY B N 1
ATOM 2364 C CA . GLY B 1 119 ? -4.078 21.078 -0.861 1 98.25 119 GLY B CA 1
ATOM 2365 C C . GLY B 1 119 ? -3.307 21.203 0.44 1 98.25 119 GLY B C 1
ATOM 2366 O O . GLY B 1 119 ? -2.961 20.188 1.057 1 98.25 119 GLY B O 1
ATOM 2367 N N . PHE B 1 120 ? -3.08 22.391 0.83 1 98.19 120 PHE B N 1
ATOM 2368 C CA . PHE B 1 120 ? -2.494 22.75 2.113 1 98.19 120 PHE B CA 1
ATOM 2369 C C . PHE B 1 120 ? -3.371 23.766 2.842 1 98.19 120 PHE B C 1
ATOM 2371 O O . PHE B 1 120 ? -3.594 24.875 2.348 1 98.19 120 PHE B O 1
ATOM 2378 N N . ILE B 1 121 ? -3.807 23.344 3.939 1 98.25 121 ILE B N 1
ATOM 2379 C CA . ILE B 1 121 ? -4.848 24.094 4.633 1 98.25 121 ILE B CA 1
ATOM 2380 C C . ILE B 1 121 ? -4.449 24.312 6.09 1 98.25 121 ILE B C 1
ATOM 2382 O O . ILE B 1 121 ? -3.965 23.391 6.75 1 98.25 121 ILE B O 1
ATOM 2386 N N . TRP B 1 122 ? -4.637 25.531 6.543 1 98.06 122 TRP B N 1
ATOM 2387 C CA . TRP B 1 122 ? -4.402 25.844 7.945 1 98.06 122 TRP B CA 1
ATOM 2388 C C . TRP B 1 122 ? -5.707 26.219 8.648 1 98.06 122 TRP B C 1
ATOM 2390 O O . TRP B 1 122 ? -6.543 26.922 8.078 1 98.06 122 TRP B O 1
ATOM 2400 N N . HIS B 1 123 ? -5.859 25.656 9.789 1 97.31 123 HIS B N 1
ATOM 2401 C CA . HIS B 1 123 ? -7.008 25.953 10.641 1 97.31 123 HIS B CA 1
ATOM 2402 C C . HIS B 1 123 ? -6.574 26.547 11.977 1 97.31 123 HIS B C 1
ATOM 2404 O O . HIS B 1 123 ? -5.551 26.141 12.531 1 97.31 123 HIS B O 1
ATOM 2410 N N . CYS B 1 124 ? -7.363 27.422 12.461 1 96.56 124 CYS B N 1
ATOM 2411 C CA . CYS B 1 124 ? -7.109 28.047 13.75 1 96.56 124 CYS B CA 1
ATOM 2412 C C . CYS B 1 124 ? -7.035 27 14.859 1 96.56 124 CYS B C 1
ATOM 2414 O O . CYS B 1 124 ? -7.934 26.172 14.992 1 96.56 124 CYS B O 1
ATOM 2416 N N . GLU B 1 125 ? -6.008 27.031 15.68 1 93.5 125 GLU B N 1
ATOM 2417 C CA . GLU B 1 125 ? -5.777 26.031 16.719 1 93.5 125 GLU B CA 1
ATOM 2418 C C . GLU B 1 125 ? -6.711 26.266 17.906 1 93.5 125 GLU B C 1
ATOM 2420 O O . GLU B 1 125 ? -6.867 25.375 18.75 1 93.5 125 GLU B O 1
ATOM 2425 N N . ASN B 1 126 ? -7.371 27.422 17.891 1 94.75 126 ASN B N 1
ATOM 2426 C CA . ASN B 1 126 ? -8.273 27.75 18.984 1 94.75 126 ASN B CA 1
ATOM 2427 C C . ASN B 1 126 ? -9.719 27.406 18.641 1 94.75 126 ASN B C 1
ATOM 2429 O O . ASN B 1 126 ? -10.391 26.688 19.391 1 94.75 126 ASN B O 1
ATOM 2433 N N . CYS B 1 127 ? -10.219 27.844 17.516 1 94.88 127 CYS B N 1
ATOM 2434 C CA . CYS B 1 127 ? -11.648 27.719 17.281 1 94.88 127 CYS B CA 1
ATOM 2435 C C . CYS B 1 127 ? -11.922 26.844 16.062 1 94.88 127 CYS B C 1
ATOM 2437 O O . CYS B 1 127 ? -13.078 26.562 15.742 1 94.88 127 CYS B O 1
ATOM 2439 N N . GLY B 1 128 ? -10.883 26.453 15.25 1 94.19 128 GLY B N 1
ATOM 2440 C CA . GLY B 1 128 ? -11.039 25.516 14.148 1 94.19 128 GLY B CA 1
ATOM 2441 C C . GLY B 1 128 ? -11.359 26.203 12.828 1 94.19 128 GLY B C 1
ATOM 2442 O O . GLY B 1 128 ? -11.398 25.547 11.781 1 94.19 128 GLY B O 1
ATOM 2443 N N . GLU B 1 129 ? -11.516 27.484 12.867 1 95.56 129 GLU B N 1
ATOM 2444 C CA . GLU B 1 129 ? -11.812 28.219 11.648 1 95.56 129 GLU B CA 1
ATOM 2445 C C . GLU B 1 129 ? -10.688 28.078 10.625 1 95.56 129 GLU B C 1
ATOM 2447 O O . GLU B 1 129 ? -9.508 28.125 10.984 1 95.56 129 GLU B O 1
ATOM 2452 N N . LYS B 1 130 ? -11.094 27.938 9.359 1 97.25 130 LYS B N 1
ATOM 2453 C CA . LYS B 1 130 ? -10.062 27.875 8.32 1 97.25 130 LYS B CA 1
ATOM 2454 C C . LYS B 1 130 ? -9.344 29.219 8.172 1 97.25 130 LYS B C 1
ATOM 2456 O O . LYS B 1 130 ? -9.984 30.25 8.008 1 97.25 130 LYS B O 1
ATOM 2461 N N . LEU B 1 131 ? -8.07 29.188 8.219 1 97.81 131 LEU B N 1
ATOM 2462 C CA . LEU B 1 131 ? -7.258 30.391 8.125 1 97.81 131 LEU B CA 1
ATOM 2463 C C . LEU B 1 131 ? -6.848 30.656 6.676 1 97.81 131 LEU B C 1
ATOM 2465 O O . LEU B 1 131 ? -6.949 31.781 6.191 1 97.81 131 LEU B O 1
ATOM 2469 N N . TYR B 1 132 ? -6.418 29.656 6.051 1 98.06 132 TYR B N 1
ATOM 2470 C CA . TYR B 1 132 ? -5.809 29.781 4.73 1 98.06 132 TYR B CA 1
ATOM 2471 C C . TYR B 1 132 ? -5.789 28.438 4.016 1 98.06 132 TYR B C 1
ATOM 2473 O O . TYR B 1 132 ? -5.75 27.391 4.664 1 98.06 132 TYR B O 1
ATOM 2481 N N . GLU B 1 133 ? -5.938 28.438 2.725 1 98.19 133 GLU B N 1
ATOM 2482 C CA . GLU B 1 133 ? -5.777 27.219 1.926 1 98.19 133 GLU B CA 1
ATOM 2483 C C . GLU B 1 133 ? -5.18 27.531 0.558 1 98.19 133 GLU B C 1
ATOM 2485 O O . GLU B 1 133 ? -5.398 28.625 0.015 1 98.19 133 GLU B O 1
ATOM 2490 N N . GLU B 1 134 ? -4.406 26.625 0.137 1 97.56 134 GLU B N 1
ATOM 2491 C CA . GLU B 1 134 ? -3.855 26.672 -1.215 1 97.56 134 GLU B CA 1
ATOM 2492 C C . GLU B 1 134 ? -3.871 25.297 -1.867 1 97.56 134 GLU B C 1
ATOM 2494 O O . GLU B 1 134 ? -3.65 24.281 -1.199 1 97.56 134 GLU B O 1
ATOM 2499 N N . TYR B 1 135 ? -4.141 25.266 -3.191 1 98 135 TYR B N 1
ATOM 2500 C CA . TYR B 1 135 ? -4.141 24.047 -3.975 1 98 135 TYR B CA 1
ATOM 2501 C C . TYR B 1 135 ? -3.234 24.172 -5.191 1 98 135 TYR B C 1
ATOM 2503 O O . TYR B 1 135 ? -3.211 25.219 -5.852 1 98 135 TYR B O 1
ATOM 2511 N N . GLN B 1 136 ? -2.486 23.172 -5.406 1 96.69 136 GLN B N 1
ATOM 2512 C CA . GLN B 1 136 ? -1.618 23.188 -6.582 1 96.69 136 GLN B CA 1
ATOM 2513 C C . GLN B 1 136 ? -1.305 21.766 -7.051 1 96.69 136 GLN B C 1
ATOM 2515 O O . GLN B 1 136 ? -1.394 20.812 -6.273 1 96.69 136 GLN B O 1
ATOM 2520 N N . VAL B 1 137 ? -0.932 21.688 -8.352 1 96.5 137 VAL B N 1
ATOM 2521 C CA . VAL B 1 137 ? -0.402 20.438 -8.883 1 96.5 137 VAL B CA 1
ATOM 2522 C C . VAL B 1 137 ? 1.023 20.219 -8.375 1 96.5 137 VAL B C 1
ATOM 2524 O O . VAL B 1 137 ? 1.897 21.062 -8.594 1 96.5 137 VAL B O 1
ATOM 2527 N N . ILE B 1 138 ? 1.244 19.156 -7.629 1 93.69 138 ILE B N 1
ATOM 2528 C CA . ILE B 1 138 ? 2.572 18.906 -7.086 1 93.69 138 ILE B CA 1
ATOM 2529 C C . ILE B 1 138 ? 3.291 17.859 -7.941 1 93.69 138 ILE B C 1
ATOM 2531 O O . ILE B 1 138 ? 2.832 16.719 -8.062 1 93.69 138 ILE B O 1
ATOM 2535 N N . THR B 1 139 ? 4.367 18.281 -8.578 1 88.75 139 THR B N 1
ATOM 2536 C CA . THR B 1 13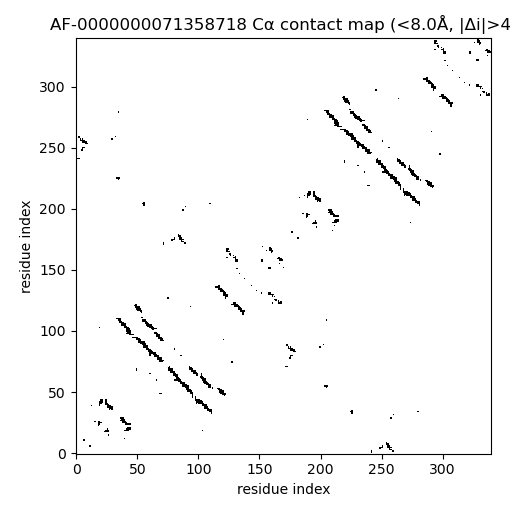9 ? 5.23 17.375 -9.336 1 88.75 139 THR B CA 1
ATOM 2537 C C . THR B 1 139 ? 6.598 17.25 -8.68 1 88.75 139 THR B C 1
ATOM 2539 O O . THR B 1 139 ? 7.34 16.297 -8.945 1 88.75 139 THR B O 1
ATOM 2542 N N . ASP B 1 140 ? 6.895 18.203 -7.898 1 88 140 ASP B N 1
ATOM 2543 C CA . ASP B 1 140 ? 8.141 18.281 -7.137 1 88 140 ASP B CA 1
ATOM 2544 C C . ASP B 1 140 ? 7.91 18.938 -5.781 1 88 140 ASP B C 1
ATOM 2546 O O . ASP B 1 140 ? 8.203 20.125 -5.609 1 88 140 ASP B O 1
ATOM 2550 N N . ILE B 1 141 ? 7.582 18.109 -4.82 1 85.44 141 ILE B N 1
ATOM 2551 C CA . ILE B 1 141 ? 7.141 18.641 -3.535 1 85.44 141 ILE B CA 1
ATOM 2552 C C . ILE B 1 141 ? 8.297 19.359 -2.848 1 85.44 141 ILE B C 1
ATOM 2554 O O . ILE B 1 141 ? 8.086 20.359 -2.16 1 85.44 141 ILE B O 1
ATOM 2558 N N . VAL B 1 142 ? 9.484 18.875 -3.014 1 83.5 142 VAL B N 1
ATOM 2559 C CA . VAL B 1 142 ? 10.656 19.422 -2.346 1 83.5 142 VAL B CA 1
ATOM 2560 C C . VAL B 1 142 ? 10.828 20.891 -2.717 1 83.5 142 VAL B C 1
ATOM 2562 O O . VAL B 1 142 ? 11.125 21.734 -1.855 1 83.5 142 VAL B O 1
ATOM 2565 N N . ASN B 1 143 ? 10.539 21.219 -3.91 1 91.5 143 ASN B N 1
ATOM 2566 C CA . ASN B 1 143 ? 10.742 22.594 -4.355 1 91.5 143 ASN B CA 1
ATOM 2567 C C . ASN B 1 143 ? 9.453 23.406 -4.281 1 91.5 143 ASN B C 1
ATOM 2569 O O . ASN B 1 143 ? 9.492 24.641 -4.219 1 91.5 143 ASN B O 1
ATOM 2573 N N . GLN B 1 144 ? 8.359 22.75 -4.262 1 94.38 144 GLN B N 1
ATOM 2574 C CA . GLN B 1 144 ? 7.098 23.469 -4.363 1 94.38 144 GLN B CA 1
ATOM 2575 C C . GLN B 1 144 ? 6.5 23.734 -2.982 1 94.38 144 GLN B C 1
ATOM 2577 O O . GLN B 1 144 ? 5.746 24.688 -2.801 1 94.38 144 GLN B O 1
ATOM 2582 N N . LEU B 1 145 ? 6.855 22.953 -2.059 1 92.19 145 LEU B N 1
ATOM 2583 C CA . LEU B 1 145 ? 6.23 23.078 -0.747 1 92.19 145 LEU B CA 1
ATOM 2584 C C . LEU B 1 145 ? 6.781 24.281 0.001 1 92.19 145 LEU B C 1
ATOM 2586 O O . LEU B 1 145 ? 6.016 25.062 0.584 1 92.19 145 LEU B O 1
ATOM 2590 N N . PRO B 1 146 ? 8.086 24.547 -0.045 1 94.12 146 PRO B N 1
ATOM 2591 C CA . PRO B 1 146 ? 8.633 25.656 0.749 1 94.12 146 PRO B CA 1
ATOM 2592 C C . PRO B 1 146 ? 8.008 27 0.403 1 94.12 146 PRO B C 1
ATOM 2594 O O . PRO B 1 146 ? 7.625 27.766 1.301 1 94.12 146 PRO B O 1
ATOM 2597 N N . PRO B 1 147 ? 7.781 27.359 -0.875 1 96.81 147 PRO B N 1
ATOM 2598 C CA . PRO B 1 147 ? 7.105 28.625 -1.174 1 96.81 147 PRO B CA 1
ATOM 2599 C C . PRO B 1 147 ? 5.691 28.688 -0.604 1 96.81 147 PRO B C 1
ATOM 2601 O O . PRO B 1 147 ? 5.227 29.766 -0.21 1 96.81 147 PRO B O 1
ATOM 2604 N N . VAL B 1 148 ? 4.938 27.641 -0.608 1 96.25 148 VAL B N 1
ATOM 2605 C CA . VAL B 1 148 ? 3.594 27.594 -0.045 1 96.25 148 VAL B CA 1
ATOM 2606 C C . VAL B 1 148 ? 3.646 27.891 1.45 1 96.25 148 VAL B C 1
ATOM 2608 O O . VAL B 1 148 ? 2.869 28.719 1.951 1 96.25 148 VAL B O 1
ATOM 2611 N N . MET B 1 149 ? 4.57 27.266 2.113 1 95.31 149 MET B N 1
ATOM 2612 C CA . MET B 1 149 ? 4.75 27.484 3.545 1 95.31 149 MET B CA 1
ATOM 2613 C C . MET B 1 149 ? 5.109 28.953 3.82 1 95.31 149 MET B C 1
ATOM 2615 O O . MET B 1 149 ? 4.578 29.562 4.75 1 95.31 149 MET B O 1
ATOM 2619 N N . GLU B 1 150 ? 5.945 29.422 2.996 1 96.75 150 GLU B N 1
ATOM 2620 C CA . GLU B 1 150 ? 6.395 30.797 3.164 1 96.75 150 GLU B CA 1
ATOM 2621 C C . GLU B 1 150 ? 5.234 31.781 3.023 1 96.75 150 GLU B C 1
ATOM 2623 O O . GLU B 1 150 ? 5.125 32.75 3.793 1 96.75 150 GLU B O 1
ATOM 2628 N N . ARG B 1 151 ? 4.379 31.547 2.027 1 97.31 151 ARG B N 1
ATOM 2629 C CA . ARG B 1 151 ? 3.234 32.438 1.826 1 97.31 151 ARG B CA 1
ATOM 2630 C C . ARG B 1 151 ? 2.334 32.469 3.057 1 97.31 151 ARG B C 1
ATOM 2632 O O . ARG B 1 151 ? 1.824 33.5 3.443 1 97.31 151 ARG B O 1
ATOM 2639 N N . PHE B 1 152 ? 2.158 31.375 3.656 1 97.75 152 PHE B N 1
ATOM 2640 C CA . PHE B 1 152 ? 1.331 31.344 4.855 1 97.75 152 PHE B CA 1
ATOM 2641 C C . PHE B 1 152 ? 2.039 32 6.023 1 97.75 152 PHE B C 1
ATOM 2643 O O . PHE B 1 152 ? 1.505 32.938 6.621 1 97.75 152 PHE B O 1
ATOM 2650 N N . TRP B 1 153 ? 3.291 31.625 6.309 1 96.94 153 TRP B N 1
ATOM 2651 C CA . TRP B 1 153 ? 3.967 32 7.543 1 96.94 153 TRP B CA 1
ATOM 2652 C C . TRP B 1 153 ? 4.426 33.469 7.48 1 96.94 153 TRP B C 1
ATOM 2654 O O . TRP B 1 153 ? 4.551 34.125 8.508 1 96.94 153 TRP B O 1
ATOM 2664 N N . SER B 1 154 ? 4.645 34 6.312 1 97.31 154 SER B N 1
ATOM 2665 C CA . SER B 1 154 ? 5.203 35.344 6.199 1 97.31 154 SER B CA 1
ATOM 2666 C C . SER B 1 154 ? 4.105 36.375 6.207 1 97.31 154 SER B C 1
ATOM 2668 O O . SER B 1 154 ? 4.387 37.594 6.32 1 97.31 154 SER B O 1
ATOM 2670 N N . ASN B 1 155 ? 2.865 36 6.062 1 96.88 155 ASN B N 1
ATOM 2671 C CA . ASN B 1 155 ? 1.752 36.938 6.008 1 96.88 155 ASN B CA 1
ATOM 2672 C C . ASN B 1 155 ? 0.892 36.875 7.266 1 96.88 155 ASN B C 1
ATOM 2674 O O . ASN B 1 155 ? 0.108 35.938 7.434 1 96.88 155 ASN B O 1
ATOM 2678 N N . PRO B 1 156 ? 0.969 37.844 8.102 1 96 156 PRO B N 1
ATOM 2679 C CA . PRO B 1 156 ? 0.18 37.812 9.336 1 96 156 PRO B CA 1
ATOM 2680 C C . PRO B 1 156 ? -1.32 37.719 9.07 1 96 156 PRO B C 1
ATOM 2682 O O . PRO B 1 156 ? -2.047 37.125 9.875 1 96 156 PRO B O 1
ATOM 2685 N N . ASP B 1 157 ? -1.767 38.188 7.957 1 96.62 157 ASP B N 1
ATOM 2686 C CA . ASP B 1 157 ? -3.189 38.156 7.637 1 96.62 157 ASP B CA 1
ATOM 2687 C C . ASP B 1 157 ? -3.646 36.688 7.43 1 96.62 157 ASP B C 1
ATOM 2689 O O . ASP B 1 157 ? -4.824 36.375 7.605 1 96.62 157 ASP B O 1
ATOM 2693 N N . HIS B 1 158 ? -2.748 35.875 7.055 1 98 158 HIS B N 1
ATOM 2694 C CA . HIS B 1 158 ? -3.078 34.438 6.871 1 98 158 HIS B CA 1
ATOM 2695 C C . HIS B 1 158 ? -3.107 33.719 8.211 1 98 158 HIS B C 1
ATOM 2697 O O . HIS B 1 158 ? -3.809 32.719 8.352 1 98 158 HIS B O 1
ATOM 2703 N N . ARG B 1 159 ? -2.396 34.219 9.227 1 98.12 159 ARG B N 1
ATOM 2704 C CA . ARG B 1 159 ? -2.156 33.438 10.453 1 98.12 159 ARG B CA 1
ATOM 2705 C C . ARG B 1 159 ? -3.123 33.875 11.555 1 98.12 159 ARG B C 1
ATOM 2707 O O . ARG B 1 159 ? -3.283 33.188 12.555 1 98.12 159 ARG B O 1
ATOM 2714 N N . ILE B 1 160 ? -3.719 35.031 11.383 1 98.25 160 ILE B N 1
ATOM 2715 C CA . ILE B 1 160 ? -4.613 35.562 12.406 1 98.25 160 ILE B CA 1
ATOM 2716 C C . ILE B 1 160 ? -6.055 35.156 12.078 1 98.25 160 ILE B C 1
ATOM 2718 O O . ILE B 1 160 ? -6.562 35.5 11 1 98.25 160 ILE B O 1
ATOM 2722 N N . CYS B 1 161 ? -6.727 34.531 12.977 1 98 161 CYS B N 1
ATOM 2723 C CA . CYS B 1 161 ? -8.102 34.062 12.805 1 98 161 CYS B CA 1
ATOM 2724 C C . CYS B 1 161 ? -9.086 35.219 12.852 1 98 161 CYS B C 1
ATOM 2726 O O . CYS B 1 161 ? -9.117 35.969 13.828 1 98 161 CYS B O 1
ATOM 2728 N N . GLN B 1 162 ? -9.914 35.281 11.906 1 96.75 162 GLN B N 1
ATOM 2729 C CA . GLN B 1 162 ? -10.867 36.406 11.836 1 96.75 162 GLN B CA 1
ATOM 2730 C C . GLN B 1 162 ? -12.078 36.125 12.727 1 96.75 162 GLN B C 1
ATOM 2732 O O . GLN B 1 162 ? -12.867 37.031 13 1 96.75 162 GLN B O 1
ATOM 2737 N N . SER B 1 163 ? -12.219 34.906 13.039 1 96.81 163 SER B N 1
ATOM 2738 C CA . SER B 1 163 ? -13.359 34.531 13.875 1 96.81 163 SER B CA 1
ATOM 2739 C C . SER B 1 163 ? -13.07 34.812 15.344 1 96.81 163 SER B C 1
ATOM 2741 O O . SER B 1 163 ? -13.922 35.344 16.062 1 96.81 163 SER B O 1
ATOM 2743 N N . CYS B 1 164 ? -11.812 34.469 15.859 1 97.88 164 CYS B N 1
ATOM 2744 C CA . CYS B 1 164 ? -11.609 34.562 17.297 1 97.88 164 CYS B CA 1
ATOM 2745 C C . CYS B 1 164 ? -10.375 35.406 17.641 1 97.88 164 CYS B C 1
ATOM 2747 O O . CYS B 1 164 ? -10.086 35.625 18.812 1 97.88 164 CYS B O 1
ATOM 2749 N N . GLY B 1 165 ? -9.594 35.75 16.656 1 97.69 165 GLY B N 1
ATOM 2750 C CA . GLY B 1 165 ? -8.469 36.656 16.844 1 97.69 165 GLY B CA 1
ATOM 2751 C C . GLY B 1 165 ? -7.172 35.938 17.141 1 97.69 165 GLY B C 1
ATOM 2752 O O . GLY B 1 165 ? -6.105 36.562 17.188 1 97.69 165 GLY B O 1
ATOM 2753 N N . THR B 1 166 ? -7.117 34.656 17.328 1 97.94 166 THR B N 1
ATOM 2754 C CA . THR B 1 166 ? -5.922 33.906 17.641 1 97.94 166 THR B CA 1
ATOM 2755 C C . THR B 1 166 ? -4.949 33.875 16.469 1 97.94 166 THR B C 1
ATOM 2757 O O . THR B 1 166 ? -5.359 33.719 15.32 1 97.94 166 THR B O 1
ATOM 2760 N N . GLU B 1 167 ? -3.695 34.125 16.781 1 98.06 167 GLU B N 1
ATOM 2761 C CA . GLU B 1 167 ? -2.65 34.031 15.758 1 98.06 167 GLU B CA 1
ATOM 2762 C C . GLU B 1 167 ? -1.888 32.719 15.852 1 98.06 167 GLU B C 1
ATOM 2764 O O . GLU B 1 167 ? -1.4 32.344 16.922 1 98.06 167 GLU B O 1
ATOM 2769 N N . MET B 1 168 ? -1.754 32 14.773 1 97.12 168 MET B N 1
ATOM 2770 C CA . MET B 1 168 ? -0.951 30.781 14.75 1 97.12 168 MET B CA 1
ATOM 2771 C C . MET B 1 168 ? 0.539 31.109 14.781 1 97.12 168 MET B C 1
ATOM 2773 O O . MET B 1 168 ? 1.017 31.922 13.977 1 97.12 168 MET B O 1
ATOM 2777 N N . GLN B 1 169 ? 1.15 30.469 15.727 1 94.38 169 GLN B N 1
ATOM 2778 C CA . GLN B 1 169 ? 2.59 30.656 15.859 1 94.38 169 GLN B CA 1
ATOM 2779 C C . GLN B 1 169 ? 3.359 29.469 15.297 1 94.38 169 GLN B C 1
ATOM 2781 O O . GLN B 1 169 ? 2.896 28.328 15.375 1 94.38 169 GLN B O 1
ATOM 2786 N N . LYS B 1 170 ? 4.566 29.734 14.781 1 88.56 170 LYS B N 1
ATOM 2787 C CA . LYS B 1 170 ? 5.395 28.688 14.203 1 88.56 170 LYS B CA 1
ATOM 2788 C C . LYS B 1 170 ? 5.984 27.781 15.289 1 88.56 170 LYS B C 1
ATOM 2790 O O . LYS B 1 170 ? 6.281 28.25 16.391 1 88.56 170 LYS B O 1
#

Foldseek 3Di:
DDDDDDDDPVVVCVVCVVVLEPPNNKDFPDPPDAWKGKMKGADQDDDAWWKAAQWKKKKAWAWAKKWKWWQDPLAIDIDIDGHGGIDIGHHGIGIDIHHHHPTMMIMMTTDDDPPTKMKIWHADPPPRHTQDMDIDDPPDCPPPVVVVVCVQQVDQSSQADPVPGDGDDD/DDDDDDDDPVVVCVVCVVVLEPPVNKDFPDPPDAWKGKMKGADQDDDAWWKAAQWKKKKAWADAKKWKWWQDPLAIDIDIDGHGGIDIGHHGIGIDIHHHHPTMMIMMTTDDDPPTKMKIWHADPPPRHTQDMDIDDPPDCPPPVVVVVCVQQVDQSSQADPVPGDGDDD

Sequence (340 aa):
MALSSPFNFRQWIEDNRHLLKPPVGNKQVYLGNDDFIIMVVGGPNSRKDYHYNEGEEFFYQIEGDIVLKVIEEGKPKDIPIREGEIFLLPAKVPHSPRRPANTVGLVVERYRREGEMDGFIWHCENCGEKLYEEYQVITDIVNQLPPVMERFWSNPDHRICQSCGTEMQKMALSSPFNFRQWIEDNRHLLKPPVGNKQVYLGNDDFIIMVVGGPNSRKDYHYNEGEEFFYQIEGDIVLKVIEEGKPKDIPIREGEIFLLPAKVPHSPRRPANTVGLVVERYRREGEMDGFIWHCENCGEKLYEEYQVITDIVNQLPPVMERFWSNPDHRICQSCGTEMQK